Protein 6ZEA (pdb70)

Radius of gyration: 18.09 Å; Cα contacts (8 Å, |Δi|>4): 894; chains: 1; bounding box: 47×56×49 Å

Organism: Catharanthus roseus (NCBI:txid4058)

Nearest PDB structures (foldseek):
  6zea-assembly1_A  TM=1.003E+00  e=3.907E-67  Catharanthus roseus
  6n5v-assembly1_A  TM=9.766E-01  e=2.406E-55  Rauvolfia serpentina
  2fpb-assembly2_B  TM=9.742E-01  e=4.382E-55  Rauvolfia serpentina
  6s5u-assembly3_B  TM=9.788E-01  e=1.082E-44  Ophiorrhiza pumila
  8kg3-assembly9_I  TM=9.072E-01  e=1.757E-27  Oryza sativa Japonica Group

InterPro domains:
  IPR011042 Six-bladed beta-propeller, TolB-like [G3DSA:2.120.10.30] (27-352)
  IPR018119 Strictosidine synthase, conserved region [PF03088] (156-244)

Sequence (308 aa):
LKKIFIESPSYAPNAFTFDSTDKGFYTSVQDGRVIKYEGPNSGFTDFAYASPFWNKAFCENSTDPEKRPLCGRTYDISYDYKNSQMYIVDGHYHLCVVGKEGGYATQLATSSVQGVPFKWLYAVTVDQRTGIVYFTDVSSIHDDSPEGVEEIMNTSDRTGRLMKYDPSTKETTLLLKELHVPGGAEISADGSFVVVAEFLSNRIVKYWLEGPKKGSAEFLVTIPNPGNNIKRNSDGHFWVSSSEELDGGQRVVSSRGIKFDGFGNILQVIPLPPPYEGEHFEQIQEHDGLLYIGSLFHSSVGILVYDDHDN

Secondary structure (DSSP, 8-state):
-EEEEEE-SSS----EE--TT-SSEEEE-TTSEEEEE--TTS-EEEEEESSTT--HHHHTT---GGGHHHH--EEEEEEETTTTEEEEEETTTEEEEEETT-EEPEEEESEETTEE-S-EEEEEE-TTT--EEEEES-SS--SSHHHHHHHHHHT---EEEEEEETTTTEEEEEEEEES---EEEE-TTSSEEEEEEGGGTEEEEEESSSTTTT-EEEEEE-SS---EEE-TTS-EEEEEEEEPTT---EEEEEEEE-TT--EEEEEEPPTTTTTS---EEEEETTEEEEE-SS-SEEEEEE---TT-

Foldseek 3Di:
DDKDWFFFWAFFFFEWEAAPVRQFIWTWHQLQFTWTQRHDPGGIDTFEGQAPQADCVQRGNDNPLVCCLRRWGWQYKEAQHVQQKIWTAIQRNGTWIGHNRYYYTHRQDADPPPQGAHGKHEWYALNVQRKIKTKGQASPATPHPVRVVVCVVVQGQFMWMWIAHPVVSDIDTLDTRARRFQEWDAFPVRQWIWTDRQSVQFIKIAGCDDPRHSDIDTAEGAHRWHYWEADPVRKIWIKHWDDDDVDPAIAIWIWIAHPRNHTDDIGTDDPPCGGDGFHDWYDDPQKTWTGGRHGSITMIDHDDDPPD

B-factor: mean 35.63, std 10.54, range [15.95, 116.62]

Solvent-accessible surface area: 13150 Å² total; per-residue (Å²): 79,38,89,72,85,30,156,16,45,16,78,0,2,0,0,1,13,6,16,84,100,59,53,25,4,7,0,0,0,30,3,0,10,0,1,34,30,68,13,124,149,59,47,40,65,63,19,0,32,3,0,80,119,12,64,137,105,81,0,61,82,22,77,68,62,153,56,27,76,68,4,0,0,0,11,0,1,11,11,1,94,82,89,42,36,0,4,0,0,0,3,37,31,27,0,0,20,8,40,110,154,20,28,116,17,85,90,48,10,55,40,9,131,72,66,81,5,67,27,0,18,1,0,10,5,11,66,183,82,11,31,0,10,0,0,0,6,0,26,102,32,47,8,36,86,71,6,66,68,73,10,117,109,81,56,8,110,42,0,11,0,0,67,5,30,52,105,81,158,46,30,58,30,27,32,120,113,11,11,19,0,8,0,0,9,5,7,54,96,12,18,23,0,0,0,0,3,45,45,28,57,72,0,12,11,12,45,28,97,48,143,99,145,43,53,41,65,123,25,18,86,2,32,41,0,15,2,1,13,71,6,122,104,19,53,2,3,0,1,2,2,72,129,83,152,84,41,188,58,27,23,1,53,0,11,29,0,19,12,170,11,81,79,74,65,71,1,80,3,21,68,53,2,89,48,44,77,14,30,0,0,21,56,37,102,60,53,14,16,1,0,3,58,97,39,57,21,0,0,10,1,50,120,96,106,151,125,129

Structure (mmCIF, N/CA/C/O backbone):
data_6ZEA
#
_entry.id   6ZEA
#
_cell.length_a   44.440
_cell.length_b   71.420
_cell.length_c   109.580
_cell.angle_alpha   90.000
_cell.angle_beta   90.000
_cell.angle_gamma   90.000
#
_symmetry.space_group_name_H-M   'P 21 21 21'
#
loop_
_entity.id
_entity.type
_entity.pdbx_description
1 polymer 'Strictosidine synthase'
2 non-polymer 1,2-ETHANEDIOL
3 non-polymer (1~{R})-1-methyl-2,3,4,9-tetrahydro-1~{H}-pyrido[3,4-b]indole
4 non-polymer (1~{S})-1-methyl-2,3,4,9-tetrahydro-1~{H}-pyrido[3,4-b]indole
5 water water
#
loop_
_atom_site.group_PDB
_atom_site.id
_atom_site.type_symbol
_atom_site.label_atom_id
_atom_site.label_alt_id
_atom_site.label_comp_id
_atom_site.label_asym_id
_atom_site.label_entity_id
_atom_site.label_seq_id
_atom_site.pdbx_PDB_ins_code
_atom_site.Cartn_x
_atom_site.Cartn_y
_atom_site.Cartn_z
_atom_site.occupancy
_atom_site.B_iso_or_equiv
_atom_site.auth_seq_id
_atom_site.auth_comp_id
_atom_site.auth_asym_id
_atom_site.auth_atom_id
_atom_site.pdbx_PDB_model_num
ATOM 1 N N . LEU A 1 4 ? 22.975 -25.798 -11.454 1.00 41.05 4 LEU A N 1
ATOM 2 C CA . LEU A 1 4 ? 22.775 -24.470 -12.129 1.00 42.81 4 LEU A CA 1
ATOM 3 C C . LEU A 1 4 ? 24.010 -24.065 -12.921 1.00 46.17 4 LEU A C 1
ATOM 4 O O . LEU A 1 4 ? 25.117 -23.990 -12.353 1.00 49.67 4 LEU A O 1
ATOM 9 N N . LYS A 1 5 ? 23.830 -23.986 -14.242 1.00 36.11 5 LYS A N 1
ATOM 10 C CA . LYS A 1 5 ? 24.928 -23.657 -15.185 1.00 40.07 5 LYS A CA 1
ATOM 11 C C . LYS A 1 5 ? 24.809 -22.189 -15.592 1.00 44.10 5 LYS A C 1
ATOM 12 O O . LYS A 1 5 ? 23.673 -21.688 -15.703 1.00 40.86 5 LYS A O 1
ATOM 14 N N . LYS A 1 6 ? 25.954 -21.541 -15.801 1.00 46.33 6 LYS A N 1
ATOM 15 C CA . LYS A 1 6 ? 25.986 -20.125 -16.190 1.00 42.73 6 LYS A CA 1
ATOM 16 C C . LYS A 1 6 ? 26.735 -20.007 -17.512 1.00 41.19 6 LYS A C 1
ATOM 17 O O . LYS A 1 6 ? 27.626 -20.780 -17.778 1.00 37.68 6 LYS A O 1
ATOM 23 N N . ILE A 1 7 ? 26.277 -19.088 -18.331 1.00 31.21 7 ILE A N 1
ATOM 24 C CA . ILE A 1 7 ? 26.854 -18.822 -19.568 1.00 32.19 7 ILE A CA 1
ATOM 25 C C . ILE A 1 7 ? 27.046 -17.327 -19.670 1.00 31.76 7 ILE A C 1
ATOM 26 O O . ILE A 1 7 ? 26.152 -16.589 -19.317 1.00 32.55 7 ILE A O 1
ATOM 31 N N . PHE A 1 8 ? 28.194 -16.942 -20.198 1.00 32.59 8 PHE A N 1
ATOM 32 C CA . PHE A 1 8 ? 28.464 -15.536 -20.428 1.00 31.44 8 PHE A CA 1
ATOM 33 C C . PHE A 1 8 ? 28.614 -15.308 -21.920 1.00 35.31 8 PHE A C 1
ATOM 34 O O . PHE A 1 8 ? 29.284 -16.053 -22.669 1.00 35.39 8 PHE A O 1
ATOM 42 N N . ILE A 1 9 ? 27.970 -14.252 -22.384 1.00 33.93 9 ILE A N 1
ATOM 43 C CA . ILE A 1 9 ? 28.119 -13.819 -23.769 1.00 32.75 9 ILE A CA 1
ATOM 44 C C . ILE A 1 9 ? 28.807 -12.473 -23.761 1.00 35.57 9 ILE A C 1
ATOM 45 O O . ILE A 1 9 ? 28.257 -11.470 -23.261 1.00 33.67 9 ILE A O 1
ATOM 50 N N . GLU A 1 10 ? 30.018 -12.428 -24.312 1.00 33.71 10 GLU A N 1
ATOM 51 C CA . GLU A 1 10 ? 30.803 -11.169 -24.360 1.00 34.73 10 GLU A CA 1
ATOM 52 C C . GLU A 1 10 ? 30.000 -10.134 -25.158 1.00 33.97 10 GLU A C 1
ATOM 53 O O . GLU A 1 10 ? 29.499 -10.469 -26.206 1.00 36.61 10 GLU A O 1
ATOM 59 N N . SER A 1 11 ? 29.865 -8.935 -24.607 1.00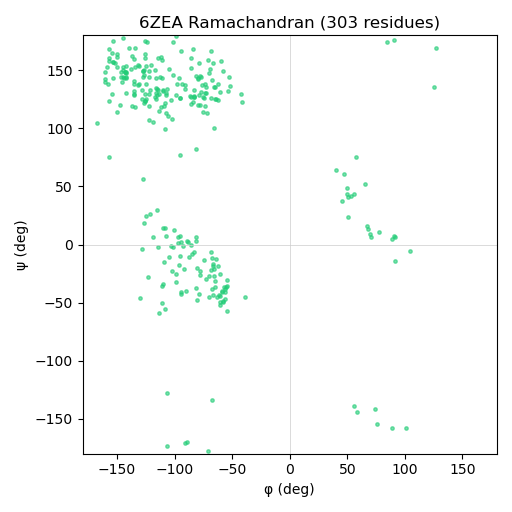 36.84 11 SER A N 1
ATOM 60 C CA . SER A 1 11 ? 29.088 -7.878 -25.241 1.00 35.20 11 SER A CA 1
ATOM 61 C C . SER A 1 11 ? 29.872 -6.601 -25.284 1.00 30.64 11 SER A C 1
ATOM 62 O O . SER A 1 11 ? 30.693 -6.261 -24.386 1.00 34.24 11 SER A O 1
ATOM 65 N N . PRO A 1 12 ? 29.500 -5.796 -26.301 1.00 34.00 12 PRO A N 1
ATOM 66 C CA . PRO A 1 12 ? 30.020 -4.454 -26.363 1.00 34.22 12 PRO A CA 1
ATOM 67 C C . PRO A 1 12 ? 29.483 -3.579 -25.265 1.00 32.59 12 PRO A C 1
ATOM 68 O O . PRO A 1 12 ? 28.513 -3.967 -24.579 1.00 32.17 12 PRO A O 1
ATOM 72 N N . SER A 1 13 ? 30.114 -2.439 -25.095 1.00 30.76 13 SER A N 1
ATOM 73 C CA . SER A 1 13 ? 29.819 -1.481 -24.041 1.00 31.17 13 SER A CA 1
ATOM 74 C C . SER A 1 13 ? 29.918 -2.167 -22.664 1.00 36.41 13 SER A C 1
ATOM 75 O O . SER A 1 13 ? 30.849 -2.908 -22.368 1.00 35.06 13 SER A O 1
ATOM 78 N N . TYR A 1 14 ? 29.016 -1.874 -21.781 1.00 30.17 14 TYR A N 1
ATOM 79 C CA . TYR A 1 14 ? 29.093 -2.348 -20.425 1.00 30.16 14 TYR A CA 1
ATOM 80 C C . TYR A 1 14 ? 27.673 -2.411 -19.874 1.00 27.94 14 TYR A C 1
ATOM 81 O O . TYR A 1 14 ? 26.791 -1.732 -20.341 1.00 27.62 14 TYR A O 1
ATOM 90 N N . ALA A 1 15 ? 27.449 -3.223 -18.871 1.00 27.11 15 ALA A N 1
ATOM 91 C CA . ALA A 1 15 ? 26.251 -3.131 -18.068 1.00 27.85 15 ALA A CA 1
ATOM 92 C C . ALA A 1 15 ? 24.947 -3.439 -18.824 1.00 25.08 15 ALA A C 1
ATOM 93 O O . ALA A 1 15 ? 24.017 -2.632 -18.819 1.00 25.85 15 ALA A O 1
ATOM 95 N N . PRO A 1 16 ? 24.877 -4.582 -19.521 1.00 25.12 16 PRO A N 1
ATOM 96 C CA . PRO A 1 16 ? 23.672 -5.047 -20.158 1.00 24.34 16 PRO A CA 1
ATOM 97 C C . PRO A 1 16 ? 22.622 -5.391 -19.103 1.00 22.73 16 PRO A C 1
ATOM 98 O O . PRO A 1 16 ? 22.715 -6.406 -18.392 1.00 26.68 16 PRO A O 1
ATOM 102 N N . ASN A 1 17 ? 21.688 -4.478 -18.901 1.00 23.80 17 ASN A N 1
ATOM 103 C CA . ASN A 1 17 ? 20.844 -4.513 -17.712 1.00 22.34 17 ASN A CA 1
ATOM 104 C C . ASN A 1 17 ? 19.394 -5.060 -17.873 1.00 23.84 17 ASN A C 1
ATOM 105 O O . ASN A 1 17 ? 18.726 -5.394 -16.871 1.00 26.19 17 ASN A O 1
ATOM 110 N N . ALA A 1 18 ? 18.907 -5.013 -19.086 1.00 23.18 18 ALA A N 1
ATOM 111 C CA . ALA A 1 18 ? 17.547 -5.302 -19.427 1.00 22.95 18 ALA A CA 1
ATOM 112 C C . ALA A 1 18 ? 17.475 -5.980 -20.777 1.00 24.74 18 ALA A C 1
ATOM 113 O O . ALA A 1 18 ? 18.358 -5.778 -21.601 1.00 21.76 18 ALA A O 1
ATOM 115 N N . PHE A 1 19 ? 16.463 -6.838 -20.991 1.00 22.96 19 PHE A N 1
ATOM 116 C CA . PHE A 1 19 ? 16.316 -7.672 -22.246 1.00 24.02 19 PHE A CA 1
ATOM 117 C C . PHE A 1 19 ? 14.929 -7.639 -22.763 1.00 21.01 19 PHE A C 1
ATOM 118 O O . PHE A 1 19 ? 13.892 -7.448 -22.038 1.00 21.51 19 PHE A O 1
ATOM 126 N N . THR A 1 20 ? 14.784 -7.829 -24.112 1.00 24.71 20 THR A N 1
ATOM 127 C CA . THR A 1 20 ? 13.486 -8.152 -24.621 1.00 23.24 20 THR A CA 1
ATOM 128 C C . THR A 1 20 ? 13.714 -8.930 -25.933 1.00 23.68 20 THR A C 1
ATOM 129 O O . THR A 1 20 ? 14.827 -9.091 -26.345 1.00 26.36 20 THR A O 1
ATOM 133 N N . PHE A 1 21 ? 12.573 -9.379 -26.456 1.00 26.23 21 PHE A N 1
ATOM 134 C CA . PHE A 1 21 ? 12.608 -10.399 -27.579 1.00 26.94 21 PHE A CA 1
ATOM 135 C C . PHE A 1 21 ? 11.502 -10.074 -28.548 1.00 26.49 21 PHE A C 1
ATOM 136 O O . PHE A 1 21 ? 10.448 -9.566 -28.171 1.00 29.44 21 PHE A O 1
ATOM 144 N N . ASP A 1 22 ? 11.774 -10.383 -29.825 1.00 31.73 22 ASP A N 1
ATOM 145 C CA . ASP A 1 22 ? 10.781 -10.079 -30.861 1.00 33.47 22 ASP A CA 1
ATOM 146 C C . ASP A 1 22 ? 10.131 -11.375 -31.306 1.00 45.70 22 ASP A C 1
ATOM 147 O O . ASP A 1 22 ? 10.425 -12.439 -30.710 1.00 39.46 22 ASP A O 1
ATOM 152 N N . SER A 1 23 ? 9.297 -11.297 -32.350 1.00 41.77 23 SER A N 1
ATOM 153 C CA . SER A 1 23 ? 8.603 -12.525 -32.873 1.00 46.37 23 SER A CA 1
ATOM 154 C C . SER A 1 23 ? 9.566 -13.524 -33.512 1.00 40.35 23 SER A C 1
ATOM 155 O O . SER A 1 23 ? 9.389 -14.727 -33.384 1.00 51.66 23 SER A O 1
ATOM 158 N N . THR A 1 24 ? 10.579 -13.074 -34.242 1.00 46.23 24 THR A N 1
ATOM 159 C CA . THR A 1 24 ? 11.600 -14.000 -34.789 1.00 47.50 24 THR A CA 1
ATOM 160 C C . THR A 1 24 ? 12.260 -14.883 -33.734 1.00 60.04 24 THR A C 1
ATOM 161 O O . THR A 1 24 ? 12.746 -15.981 -34.016 1.00 58.10 24 THR A O 1
ATOM 165 N N . ASP A 1 25 ? 12.356 -14.352 -32.522 1.00 64.31 25 ASP A N 1
ATOM 166 C CA . ASP A 1 25 ? 12.934 -15.058 -31.414 1.00 55.44 25 ASP A CA 1
ATOM 167 C C . ASP A 1 25 ? 14.245 -15.752 -31.783 1.00 52.16 25 ASP A C 1
ATOM 168 O O . ASP A 1 25 ? 14.555 -16.860 -31.342 1.00 52.07 25 ASP A O 1
ATOM 173 N N . LYS A 1 26 ? 15.020 -15.092 -32.622 1.00 52.55 26 LYS A N 1
ATOM 174 C CA . LYS A 1 26 ? 16.404 -15.453 -32.774 1.00 57.78 26 LYS A CA 1
ATOM 175 C C . LYS A 1 26 ? 17.098 -14.319 -32.046 1.00 59.30 26 LYS A C 1
ATOM 176 O O . LYS A 1 26 ? 17.041 -13.154 -32.452 1.00 71.56 26 LYS A O 1
ATOM 178 N N . GLY A 1 27 ? 17.680 -14.659 -30.921 1.00 43.43 27 GLY A N 1
ATOM 179 C CA . GLY A 1 27 ? 18.568 -13.764 -30.225 1.00 46.06 27 GLY A CA 1
ATOM 180 C C . GLY A 1 27 ? 17.710 -12.939 -29.281 1.00 36.24 27 GLY A C 1
ATOM 181 O O . GLY A 1 27 ? 16.583 -13.320 -28.929 1.00 35.89 27 GLY A O 1
ATOM 182 N N . PHE A 1 28 ? 18.269 -11.803 -28.934 1.00 34.46 28 PHE A N 1
ATOM 183 C CA . PHE A 1 28 ? 17.646 -10.933 -27.893 1.00 30.37 28 PHE A CA 1
ATOM 184 C C . PHE A 1 28 ? 18.179 -9.538 -28.150 1.00 28.30 28 PHE A C 1
ATOM 185 O O . PHE A 1 28 ? 19.216 -9.321 -28.745 1.00 29.06 28 PHE A O 1
ATOM 193 N N . TYR A 1 29 ? 17.532 -8.593 -27.471 1.00 29.06 29 TYR A N 1
ATOM 194 C CA . TYR A 1 29 ? 17.898 -7.177 -27.454 1.00 29.23 29 TYR A CA 1
ATOM 195 C C . TYR A 1 29 ? 18.293 -6.868 -25.994 1.00 25.17 29 TYR A C 1
ATOM 196 O O . TYR A 1 29 ? 17.713 -7.445 -25.051 1.00 24.37 29 TYR A O 1
ATOM 205 N N . THR A 1 30 ? 19.271 -6.030 -25.829 1.00 24.56 30 THR A N 1
ATOM 206 C CA . THR A 1 30 ? 19.714 -5.555 -24.523 1.00 24.64 30 THR A CA 1
ATOM 207 C C . THR A 1 30 ? 20.175 -4.059 -24.530 1.00 23.96 30 THR A C 1
ATOM 208 O O . THR A 1 30 ? 20.748 -3.568 -25.509 1.00 24.15 30 THR A O 1
ATOM 212 N N . SER A 1 31 ? 19.876 -3.350 -23.457 1.00 22.96 31 SER A N 1
ATOM 213 C CA . SER A 1 31 ? 20.332 -2.006 -23.254 1.00 22.95 31 SER A CA 1
ATOM 214 C C . SER A 1 31 ? 21.651 -1.911 -22.520 1.00 23.76 31 SER A C 1
ATOM 215 O O . SER A 1 31 ? 21.796 -2.519 -21.448 1.00 25.29 31 SER A O 1
ATOM 218 N N . VAL A 1 32 ? 22.548 -1.090 -23.022 1.00 23.13 32 VAL A N 1
ATOM 219 C CA . VAL A 1 32 ? 23.869 -1.004 -22.461 1.00 23.51 32 VAL A CA 1
ATOM 220 C C . VAL A 1 32 ? 24.301 0.395 -22.028 1.00 25.98 32 VAL A C 1
ATOM 221 O O . VAL A 1 32 ? 23.641 1.405 -22.367 1.00 24.26 32 VAL A O 1
ATOM 225 N N . GLN A 1 33 ? 25.460 0.540 -21.386 1.00 27.81 33 GLN A N 1
ATOM 226 C CA . GLN A 1 33 ? 25.765 1.771 -20.687 1.00 26.71 33 GLN A CA 1
ATOM 227 C C . GLN A 1 33 ? 26.015 2.981 -21.649 1.00 25.96 33 GLN A C 1
ATOM 228 O O . GLN A 1 33 ? 25.899 4.096 -21.207 1.00 26.78 33 GLN A O 1
ATOM 234 N N . ASP A 1 34 ? 26.468 2.699 -22.866 1.00 24.49 34 ASP A N 1
ATOM 235 C CA . ASP A 1 34 ? 26.880 3.779 -23.802 1.00 24.06 34 ASP A CA 1
ATOM 236 C C . ASP A 1 34 ? 25.697 4.417 -24.529 1.00 24.81 34 ASP A C 1
ATOM 237 O O . ASP A 1 34 ? 25.939 5.224 -25.360 1.00 28.31 34 ASP A O 1
ATOM 242 N N . GLY A 1 35 ? 24.480 4.010 -24.218 1.00 25.75 35 GLY A N 1
ATOM 243 C CA . GLY A 1 35 ? 23.280 4.618 -24.782 1.00 24.51 35 GLY A CA 1
ATOM 244 C C . GLY A 1 35 ? 22.655 3.757 -25.828 1.00 23.86 35 GLY A C 1
ATOM 245 O O . GLY A 1 35 ? 21.534 4.084 -26.335 1.00 25.08 35 GLY A O 1
ATOM 246 N N . ARG A 1 36 ? 23.289 2.622 -26.219 1.00 25.77 36 ARG A N 1
ATOM 247 C CA . ARG A 1 36 ? 22.650 1.833 -27.268 1.00 24.99 36 ARG A CA 1
ATOM 248 C C . ARG A 1 36 ? 21.607 0.843 -26.725 1.00 24.54 36 ARG A C 1
ATOM 249 O O . ARG A 1 36 ? 21.733 0.372 -25.551 1.00 26.28 36 ARG A O 1
ATOM 257 N N . VAL A 1 37 ? 20.739 0.423 -27.629 1.00 23.80 37 VAL A N 1
ATOM 258 C CA . VAL A 1 37 ? 20.048 -0.857 -27.523 1.00 25.19 37 VAL A CA 1
ATOM 259 C C . VAL A 1 37 ? 20.716 -1.714 -28.645 1.00 28.66 37 VAL A C 1
ATOM 260 O O . VAL A 1 37 ? 20.662 -1.308 -29.840 1.00 27.49 37 VAL A O 1
ATOM 264 N N . ILE A 1 38 ? 21.292 -2.857 -28.240 1.00 26.89 38 ILE A N 1
ATOM 265 C CA . ILE A 1 38 ? 22.002 -3.752 -29.197 1.00 27.52 38 ILE A CA 1
ATOM 266 C C . ILE A 1 38 ? 21.218 -5.041 -29.337 1.00 29.06 38 ILE A C 1
ATOM 267 O O . ILE A 1 38 ? 20.360 -5.425 -28.510 1.00 28.56 38 ILE A O 1
ATOM 272 N N . LYS A 1 39 ? 21.485 -5.758 -30.406 1.00 28.14 39 LYS A N 1
ATOM 273 C CA . LYS A 1 39 ? 20.812 -7.008 -30.690 1.00 29.21 39 LYS A CA 1
ATOM 274 C C . LYS A 1 39 ? 21.859 -8.098 -30.909 1.00 28.44 39 LYS A C 1
ATOM 275 O O . LYS A 1 39 ? 22.774 -7.916 -31.658 1.00 32.17 39 LYS A O 1
ATOM 281 N N . TYR A 1 40 ? 21.763 -9.167 -30.125 1.00 30.73 40 TYR A N 1
ATOM 282 C CA . TYR A 1 40 ? 22.505 -10.394 -30.347 1.00 34.24 40 TYR A CA 1
ATOM 283 C C . TYR A 1 40 ? 21.817 -11.183 -31.454 1.00 32.64 40 TYR A C 1
ATOM 284 O O . TYR A 1 40 ? 20.600 -11.465 -31.483 1.00 35.44 40 TYR A O 1
ATOM 293 N N . GLU A 1 41 ? 22.637 -11.578 -32.436 1.00 36.67 41 GLU A N 1
ATOM 294 C CA . GLU A 1 41 ? 22.120 -12.232 -33.636 1.00 40.00 41 GLU A CA 1
ATOM 295 C C . GLU A 1 41 ? 22.323 -13.759 -33.576 1.00 45.38 41 GLU A C 1
ATOM 296 O O . GLU A 1 41 ? 21.902 -14.436 -34.470 1.00 56.91 41 GLU A O 1
ATOM 302 N N . GLY A 1 42 ? 22.948 -14.302 -32.547 1.00 41.57 42 GLY A N 1
ATOM 303 C CA . GLY A 1 42 ? 23.253 -15.773 -32.505 1.00 44.22 42 GLY A CA 1
ATOM 304 C C . GLY A 1 42 ? 24.703 -16.066 -32.234 1.00 44.24 42 GLY A C 1
ATOM 305 O O . GLY A 1 42 ? 25.548 -15.189 -32.270 1.00 40.76 42 GLY A O 1
ATOM 306 N N . PRO A 1 43 ? 25.034 -17.359 -31.955 1.00 45.69 43 PRO A N 1
ATOM 307 C CA . PRO A 1 43 ? 26.392 -17.642 -31.418 1.00 41.16 43 PRO A CA 1
ATOM 308 C C . PRO A 1 43 ? 27.561 -17.417 -32.427 1.00 42.07 43 PRO A C 1
ATOM 309 O O . PRO A 1 43 ? 28.676 -17.206 -32.025 1.00 48.06 43 PRO A O 1
ATOM 313 N N . ASN A 1 44 ? 27.242 -17.441 -33.707 1.00 38.37 44 ASN A N 1
ATOM 314 C CA . ASN A 1 44 ? 28.186 -17.199 -34.802 1.00 38.68 44 ASN A CA 1
ATOM 315 C C . ASN A 1 44 ? 28.002 -15.881 -35.569 1.00 44.64 44 ASN A C 1
ATOM 316 O O . ASN A 1 44 ? 28.532 -15.707 -36.677 1.00 46.16 44 ASN A O 1
ATOM 321 N N . SER A 1 45 ? 27.225 -14.965 -34.995 1.00 40.96 45 SER A N 1
ATOM 322 C CA . SER A 1 45 ? 27.046 -13.606 -35.543 1.00 46.29 45 SER A CA 1
ATOM 323 C C . SER A 1 45 ? 26.798 -12.764 -34.324 1.00 53.58 45 SER A C 1
ATOM 324 O O . SER A 1 45 ? 25.775 -12.942 -33.675 1.00 86.06 45 SER A O 1
ATOM 327 N N . GLY A 1 46 ? 27.700 -11.870 -34.003 1.00 51.80 46 GLY A N 1
ATOM 328 C CA . GLY A 1 46 ? 27.663 -11.235 -32.722 1.00 52.07 46 GLY A CA 1
ATOM 329 C C . GLY A 1 46 ? 26.469 -10.301 -32.518 1.00 38.65 46 GLY A C 1
ATOM 330 O O . GLY A 1 46 ? 25.328 -10.669 -32.742 1.00 37.08 46 GLY A O 1
ATOM 331 N N . PHE A 1 47 ? 26.816 -9.161 -32.009 1.00 38.99 47 PHE A N 1
ATOM 332 C CA . PHE A 1 47 ? 25.890 -8.099 -31.694 1.00 35.99 47 PHE A CA 1
ATOM 333 C C . PHE A 1 47 ? 25.858 -7.113 -32.845 1.00 39.83 47 PHE A C 1
ATOM 334 O O . PHE A 1 47 ? 26.878 -6.923 -33.465 1.00 47.05 47 PHE A O 1
ATOM 342 N N . THR A 1 48 ? 24.693 -6.547 -33.150 1.00 37.43 48 THR A N 1
ATOM 343 C CA . THR A 1 48 ? 24.567 -5.374 -34.020 1.00 37.73 48 THR A CA 1
ATOM 344 C C . THR A 1 48 ? 23.902 -4.273 -33.210 1.00 37.94 48 THR A C 1
ATOM 345 O O . THR A 1 48 ? 23.158 -4.552 -32.268 1.00 34.67 48 THR A O 1
ATOM 349 N N . ASP A 1 49 ? 24.160 -3.035 -33.608 1.00 31.20 49 ASP A N 1
ATOM 350 C CA . ASP A 1 49 ? 23.350 -1.930 -33.074 1.00 35.85 49 ASP A CA 1
ATOM 351 C C . ASP A 1 49 ? 21.908 -2.076 -33.540 1.00 38.13 49 ASP A C 1
ATOM 352 O O . ASP A 1 49 ? 21.629 -2.361 -34.709 1.00 37.74 49 ASP A O 1
ATOM 357 N N . PHE A 1 50 ? 20.977 -1.878 -32.627 1.00 30.41 50 PHE A N 1
ATOM 358 C CA . PHE A 1 50 ? 19.576 -1.893 -32.978 1.00 28.13 50 PHE A CA 1
ATOM 359 C C . PHE A 1 50 ? 18.945 -0.504 -32.935 1.00 31.16 50 PHE A C 1
ATOM 360 O O . PHE A 1 50 ? 18.363 -0.019 -33.923 1.00 31.46 50 PHE A O 1
ATOM 368 N N . ALA A 1 51 ? 19.061 0.149 -31.805 1.00 27.97 51 ALA A N 1
ATOM 369 C CA . ALA A 1 51 ? 18.404 1.425 -31.626 1.00 27.53 51 ALA A CA 1
ATOM 370 C C . ALA A 1 51 ? 19.098 2.386 -30.703 1.00 25.88 51 ALA A C 1
ATOM 371 O O . ALA A 1 51 ? 19.934 2.026 -29.905 1.00 26.67 51 ALA A O 1
ATOM 373 N N . TYR A 1 52 ? 18.737 3.689 -30.820 1.00 25.50 52 TYR A N 1
ATOM 374 C CA . TYR A 1 52 ? 19.270 4.743 -29.939 1.00 26.25 52 TYR A CA 1
ATOM 375 C C . TYR A 1 52 ? 18.155 5.656 -29.518 1.00 26.50 52 TYR A C 1
ATOM 376 O O . TYR A 1 52 ? 17.475 6.204 -30.369 1.00 26.50 52 TYR A O 1
ATOM 385 N N . ALA A 1 53 ? 17.902 5.745 -28.194 1.00 23.74 53 ALA A N 1
ATOM 386 C CA . ALA A 1 53 ? 16.941 6.748 -27.681 1.00 25.91 53 ALA A CA 1
ATOM 387 C C . ALA A 1 53 ? 17.373 8.181 -27.998 1.00 24.30 53 ALA A C 1
ATOM 388 O O . ALA A 1 53 ? 16.537 8.974 -28.381 1.00 27.38 53 ALA A O 1
ATOM 390 N N . SER A 1 54 ? 18.668 8.442 -27.801 1.00 25.51 54 SER A N 1
ATOM 391 C CA . SER A 1 54 ? 19.188 9.782 -28.009 1.00 25.93 54 SER A CA 1
ATOM 392 C C . SER A 1 54 ? 19.307 10.051 -29.487 1.00 30.35 54 SER A C 1
ATOM 393 O O . SER A 1 54 ? 19.995 9.335 -30.202 1.00 28.48 54 SER A O 1
ATOM 396 N N . PRO A 1 55 ? 18.706 11.170 -29.975 1.00 26.57 55 PRO A N 1
ATOM 397 C CA . PRO A 1 55 ? 18.964 11.539 -31.366 1.00 30.32 55 PRO A CA 1
ATOM 398 C C . PRO A 1 55 ? 20.396 11.971 -31.648 1.00 30.05 55 PRO A C 1
ATOM 399 O O . PRO A 1 55 ? 20.723 12.036 -32.821 1.00 35.11 55 PRO A O 1
ATOM 403 N N . PHE A 1 56 ? 21.218 12.204 -30.642 1.00 27.28 56 PHE A N 1
ATOM 404 C CA . PHE A 1 56 ? 22.599 12.750 -30.765 1.00 29.77 56 PHE A CA 1
ATOM 405 C C . PHE A 1 56 ? 23.605 11.571 -30.787 1.00 33.91 56 PHE A C 1
ATOM 406 O O . PHE A 1 56 ? 24.791 11.801 -30.953 1.00 32.66 56 PHE A O 1
ATOM 414 N N . TRP A 1 57 ? 23.126 10.325 -30.490 1.00 29.72 57 TRP A N 1
ATOM 415 C CA . TRP A 1 57 ? 24.064 9.218 -30.349 1.00 30.49 57 TRP A CA 1
ATOM 416 C C . TRP A 1 57 ? 24.923 9.155 -31.615 1.00 30.03 57 TRP A C 1
ATOM 417 O O . TRP A 1 57 ? 24.411 8.986 -32.724 1.00 31.92 57 TRP A O 1
ATOM 428 N N . ASN A 1 58 ? 26.237 9.040 -31.360 1.00 28.85 58 ASN A N 1
ATOM 429 C CA . ASN A 1 58 ? 27.191 8.739 -32.470 1.00 31.54 58 ASN A CA 1
ATOM 430 C C . ASN A 1 58 ? 28.392 7.963 -31.935 1.00 28.01 58 ASN A C 1
ATOM 431 O O . ASN A 1 58 ? 28.728 8.010 -30.777 1.00 30.00 58 ASN A O 1
ATOM 436 N N . LYS A 1 59 ? 28.980 7.171 -32.824 1.00 32.20 59 LYS A N 1
ATOM 437 C CA . LYS A 1 59 ? 30.036 6.256 -32.460 1.00 32.01 59 LYS A CA 1
ATOM 438 C C . LYS A 1 59 ? 31.238 6.953 -31.882 1.00 31.61 59 LYS A C 1
ATOM 439 O O . LYS A 1 59 ? 31.764 6.637 -30.788 1.00 31.76 59 LYS A O 1
ATOM 445 N N . ALA A 1 60 ? 31.706 8.006 -32.597 1.00 34.31 60 ALA A N 1
ATOM 446 C CA . ALA A 1 60 ? 32.931 8.675 -32.112 1.00 36.53 60 ALA A CA 1
ATOM 447 C C . ALA A 1 60 ? 32.886 9.184 -30.704 1.00 35.96 60 ALA A C 1
ATOM 448 O O . ALA A 1 60 ? 33.836 8.979 -29.956 1.00 41.04 60 ALA A O 1
ATOM 450 N N . PHE A 1 61 ? 31.763 9.768 -30.283 1.00 32.31 61 PHE A N 1
ATOM 451 C CA . PHE A 1 61 ? 31.665 10.387 -29.006 1.00 28.31 61 PHE A CA 1
ATOM 452 C C . PHE A 1 61 ? 31.193 9.346 -27.947 1.00 27.90 61 PHE A C 1
ATOM 453 O O . PHE A 1 61 ? 31.648 9.427 -26.824 1.00 31.30 61 PHE A O 1
ATOM 461 N N . CYS A 1 62 ? 30.251 8.459 -28.297 1.00 28.85 62 CYS A N 1
ATOM 462 C CA . CYS A 1 62 ? 29.569 7.629 -27.259 1.00 30.98 62 CYS A CA 1
ATOM 463 C C . CYS A 1 62 ? 29.901 6.133 -27.230 1.00 33.09 62 CYS A C 1
ATOM 464 O O . CYS A 1 62 ? 29.570 5.499 -26.208 1.00 30.74 62 CYS A O 1
ATOM 467 N N . GLU A 1 63 ? 30.512 5.574 -28.270 1.00 33.69 63 GLU A N 1
ATOM 468 C CA . GLU A 1 63 ? 30.644 4.123 -28.297 1.00 33.67 63 GLU A CA 1
ATOM 469 C C . GLU A 1 63 ? 31.610 3.698 -27.206 1.00 33.57 63 GLU A C 1
ATOM 470 O O . GLU A 1 63 ? 32.680 4.290 -27.053 1.00 33.22 63 GLU A O 1
ATOM 476 N N . ASN A 1 64 ? 31.155 2.782 -26.347 1.00 29.58 64 ASN A N 1
ATOM 477 C CA . ASN A 1 64 ? 31.947 2.260 -25.275 1.00 30.02 64 ASN A CA 1
ATOM 478 C C . ASN A 1 64 ? 32.301 3.159 -24.188 1.00 33.43 64 ASN A C 1
ATOM 479 O O . ASN A 1 64 ? 33.070 2.760 -23.298 1.00 33.89 64 ASN A O 1
ATOM 484 N N . SER A 1 65 ? 31.673 4.307 -24.110 1.00 32.55 65 SER A N 1
ATOM 485 C CA . SER A 1 65 ? 31.918 5.209 -23.010 1.00 34.10 65 SER A CA 1
ATOM 486 C C . SER A 1 65 ? 31.215 4.746 -21.762 1.00 35.24 65 SER A C 1
ATOM 487 O O . SER A 1 65 ? 30.128 4.145 -21.839 1.00 34.01 65 SER A O 1
ATOM 490 N N . THR A 1 66 ? 31.858 4.965 -20.616 1.00 35.83 66 THR A N 1
ATOM 491 C CA . THR A 1 66 ? 31.145 4.859 -19.334 1.00 39.04 66 THR A CA 1
ATOM 492 C C . THR A 1 66 ? 31.325 6.107 -18.543 1.00 44.89 66 THR A C 1
ATOM 493 O O . THR A 1 66 ? 31.133 6.108 -17.338 1.00 49.50 66 THR A O 1
ATOM 497 N N . ASP A 1 67 ? 31.725 7.196 -19.221 1.00 43.60 67 ASP A N 1
ATOM 498 C CA . ASP A 1 67 ? 31.921 8.483 -18.580 1.00 40.52 67 ASP A CA 1
ATOM 499 C C . ASP A 1 67 ? 30.559 9.017 -18.285 1.00 37.48 67 ASP A C 1
ATOM 500 O O . ASP A 1 67 ? 29.808 9.274 -19.182 1.00 39.28 67 ASP A O 1
ATOM 505 N N . PRO A 1 68 ? 30.246 9.256 -17.007 1.00 44.98 68 PRO A N 1
ATOM 506 C CA . PRO A 1 68 ? 28.931 9.839 -16.658 1.00 44.94 68 PRO A CA 1
ATOM 507 C C . PRO A 1 68 ? 28.644 11.186 -17.242 1.00 45.44 68 PRO A C 1
ATOM 508 O O . PRO A 1 68 ? 27.476 11.530 -17.453 1.00 41.09 68 PRO A O 1
ATOM 512 N N . GLU A 1 69 ? 29.700 11.939 -17.539 1.00 45.70 69 GLU A N 1
ATOM 513 C CA . GLU A 1 69 ? 29.547 13.222 -18.136 1.00 45.51 69 GLU A CA 1
ATOM 514 C C . GLU A 1 69 ? 28.959 13.167 -19.557 1.00 43.81 69 GLU A C 1
ATOM 515 O O . GLU A 1 69 ? 28.362 14.124 -19.995 1.00 43.33 69 GLU A O 1
ATOM 521 N N . LYS A 1 70 ? 29.165 12.055 -20.264 1.00 37.27 70 LYS A N 1
ATOM 522 C CA . LYS A 1 70 ? 28.625 11.887 -21.611 1.00 36.14 70 LYS A CA 1
ATOM 523 C C . LYS A 1 70 ? 27.180 11.367 -21.642 1.00 35.41 70 LYS A C 1
ATOM 524 O O . LYS A 1 70 ? 26.556 11.377 -22.714 1.00 37.92 70 LYS A O 1
ATOM 530 N N . ARG A 1 71 ? 26.645 10.971 -20.495 1.00 39.46 71 ARG A N 1
ATOM 531 C CA . ARG A 1 71 ? 25.287 10.366 -20.460 1.00 37.70 71 ARG A CA 1
ATOM 532 C C . ARG A 1 71 ? 24.187 11.263 -21.028 1.00 36.22 71 ARG A C 1
ATOM 533 O O . ARG A 1 71 ? 23.391 10.756 -21.783 1.00 34.19 71 ARG A O 1
ATOM 541 N N . PRO A 1 72 ? 24.045 12.545 -20.650 1.00 36.94 72 PRO A N 1
ATOM 542 C CA . PRO A 1 72 ? 22.978 13.374 -21.193 1.00 36.99 72 PRO A CA 1
ATOM 543 C C . PRO A 1 72 ? 22.943 13.446 -22.722 1.00 36.69 72 PRO A C 1
ATOM 544 O O . PRO A 1 72 ? 21.901 13.493 -23.274 1.00 39.85 72 PRO A O 1
ATOM 548 N N . LEU A 1 73 ? 24.102 13.447 -23.359 1.00 32.99 73 LEU A N 1
ATOM 549 C CA . LEU A 1 73 ? 24.130 13.501 -24.762 1.00 32.80 73 LEU A CA 1
ATOM 550 C C . LEU A 1 73 ? 23.861 12.076 -25.395 1.00 28.60 73 LEU A C 1
ATOM 551 O O . LEU A 1 73 ? 23.134 11.943 -26.373 1.00 29.88 73 LEU A O 1
ATOM 556 N N . CYS A 1 74 ? 24.551 11.060 -24.887 1.00 28.96 74 CYS A N 1
ATOM 557 C CA . CYS A 1 74 ? 24.458 9.719 -25.518 1.00 27.41 74 CYS A CA 1
ATOM 558 C C . CYS A 1 74 ? 23.166 8.994 -25.139 1.00 28.75 74 CYS A C 1
ATOM 559 O O . CYS A 1 74 ? 22.723 8.133 -25.924 1.00 25.94 74 CYS A O 1
ATOM 562 N N . GLY A 1 75 ? 22.590 9.329 -23.981 1.00 28.98 75 GLY A N 1
ATOM 563 C CA . GLY A 1 75 ? 21.422 8.599 -23.475 1.00 28.00 75 GLY A CA 1
ATOM 564 C C . GLY A 1 75 ? 21.940 7.469 -22.602 1.00 27.61 75 GLY A C 1
ATOM 565 O O . GLY A 1 75 ? 23.104 7.175 -22.509 1.00 26.61 75 GLY A O 1
ATOM 566 N N . ARG A 1 76 ? 20.967 6.797 -22.020 1.00 25.20 76 ARG A N 1
ATOM 567 C CA . ARG A 1 76 ? 21.179 5.547 -21.232 1.00 25.49 76 ARG A CA 1
ATOM 568 C C . ARG A 1 76 ? 19.795 4.945 -21.032 1.00 24.69 76 ARG A C 1
ATOM 569 O O . ARG A 1 76 ? 18.960 5.460 -20.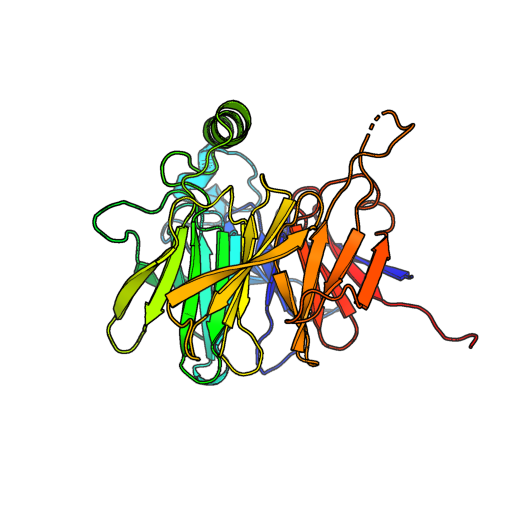268 1.00 24.18 76 ARG A O 1
ATOM 577 N N . THR A 1 77 ? 19.525 3.884 -21.800 1.00 23.88 77 THR A N 1
ATOM 578 C CA . THR A 1 77 ? 18.227 3.153 -21.744 1.00 23.28 77 THR A CA 1
ATOM 579 C C . THR A 1 77 ? 18.220 2.140 -20.616 1.00 23.11 77 THR A C 1
ATOM 580 O O . THR A 1 77 ? 19.185 1.419 -20.450 1.00 23.21 77 THR A O 1
ATOM 584 N N . TYR A 1 78 ? 17.201 2.216 -19.785 1.00 21.62 78 TYR A N 1
ATOM 585 C CA . TYR A 1 78 ? 17.048 1.358 -18.600 1.00 23.12 78 TYR A CA 1
ATOM 586 C C . TYR A 1 78 ? 16.120 0.189 -18.810 1.00 21.14 78 TYR A C 1
ATOM 587 O O . TYR A 1 78 ? 16.235 -0.778 -18.039 1.00 20.90 78 TYR A O 1
ATOM 596 N N . ASP A 1 79 ? 15.184 0.260 -19.722 1.00 21.70 79 ASP A N 1
ATOM 597 C CA . ASP A 1 79 ? 14.342 -0.913 -20.047 1.00 21.37 79 ASP A CA 1
ATOM 598 C C . ASP A 1 79 ? 13.791 -0.777 -21.409 1.00 24.81 79 ASP A C 1
ATOM 599 O O . ASP A 1 79 ? 13.674 0.314 -21.991 1.00 22.22 79 ASP A O 1
ATOM 604 N N . ILE A 1 80 ? 13.432 -1.950 -21.933 1.00 21.85 80 ILE A N 1
ATOM 605 C CA . ILE A 1 80 ? 12.951 -2.138 -23.276 1.00 23.77 80 ILE A CA 1
ATOM 606 C C . ILE A 1 80 ? 11.855 -3.186 -23.257 1.00 23.44 80 ILE A C 1
ATOM 607 O O . ILE A 1 80 ? 11.938 -4.147 -22.482 1.00 24.12 80 ILE A O 1
ATOM 612 N N . SER A 1 81 ? 10.816 -3.010 -24.082 1.00 22.61 81 SER A N 1
ATOM 613 C CA . SER A 1 81 ? 9.647 -3.946 -24.115 1.00 22.75 81 SER A CA 1
ATOM 614 C C . SER A 1 81 ? 9.119 -4.014 -25.502 1.00 26.31 81 SER A C 1
ATOM 615 O O . SER A 1 81 ? 8.695 -2.966 -26.050 1.00 26.66 81 SER A O 1
ATOM 618 N N . TYR A 1 82 ? 9.123 -5.213 -26.075 1.00 27.88 82 TYR A N 1
ATOM 619 C CA . TYR A 1 82 ? 8.665 -5.453 -27.454 1.00 28.29 82 TYR A CA 1
ATOM 620 C C . TYR A 1 82 ? 7.168 -5.609 -27.489 1.00 29.52 82 TYR A C 1
ATOM 621 O O . TYR A 1 82 ? 6.558 -6.280 -26.643 1.00 29.19 82 TYR A O 1
ATOM 630 N N . ASP A 1 83 ? 6.542 -4.891 -28.457 1.00 29.52 83 ASP A N 1
ATOM 631 C CA . ASP A 1 83 ? 5.096 -4.891 -28.748 1.00 31.09 83 ASP A CA 1
ATOM 632 C C . ASP A 1 83 ? 4.956 -5.799 -30.000 1.00 35.34 83 ASP A C 1
ATOM 633 O O . ASP A 1 83 ? 5.309 -5.409 -31.102 1.00 33.19 83 ASP A O 1
ATOM 638 N N . TYR A 1 84 ? 4.400 -7.002 -29.792 1.00 34.33 84 TYR A N 1
ATOM 639 C CA . TYR A 1 84 ? 4.313 -8.000 -30.832 1.00 38.14 84 TYR A CA 1
ATOM 640 C C . TYR A 1 84 ? 3.311 -7.589 -31.917 1.00 32.81 84 TYR A C 1
ATOM 641 O O . TYR A 1 84 ? 3.682 -7.656 -33.063 1.00 38.75 84 TYR A O 1
ATOM 650 N N . LYS A 1 85 ? 2.153 -7.106 -31.534 1.00 36.99 85 LYS A N 1
ATOM 651 C CA . LYS A 1 85 ? 1.011 -6.813 -32.470 1.00 33.34 85 LYS A CA 1
ATOM 652 C C . LYS A 1 85 ? 1.558 -5.769 -33.434 1.00 44.14 85 LYS A C 1
ATOM 653 O O . LYS A 1 85 ? 1.362 -5.854 -34.661 1.00 42.45 85 LYS A O 1
ATOM 655 N N . ASN A 1 86 ? 2.275 -4.755 -32.907 1.00 40.47 86 ASN A N 1
ATOM 656 C CA . ASN A 1 86 ? 2.779 -3.664 -33.797 1.00 37.04 86 ASN A CA 1
ATOM 657 C C . ASN A 1 86 ? 4.235 -3.741 -34.309 1.00 40.16 86 ASN A C 1
ATOM 658 O O . ASN A 1 86 ? 4.694 -2.764 -34.904 1.00 38.00 86 ASN A O 1
ATOM 663 N N . SER A 1 87 ? 4.976 -4.834 -34.068 1.00 37.04 87 SER A N 1
ATOM 664 C CA . SER A 1 87 ? 6.396 -4.978 -34.374 1.00 35.72 87 SER A CA 1
ATOM 665 C C . SER A 1 87 ? 7.159 -3.681 -34.056 1.00 33.62 87 SER A C 1
ATOM 666 O O . SER A 1 87 ? 7.776 -3.039 -34.918 1.00 34.53 87 SER A O 1
ATOM 669 N N . GLN A 1 88 ? 7.177 -3.333 -32.776 1.00 33.91 88 GLN A N 1
ATOM 670 C CA . GLN A 1 88 ? 7.873 -2.117 -32.368 1.00 29.88 88 GLN A CA 1
ATOM 671 C C . GLN A 1 88 ? 8.377 -2.354 -30.932 1.00 32.00 88 GLN A C 1
ATOM 672 O O . GLN A 1 88 ? 7.820 -3.182 -30.213 1.00 29.79 88 GLN A O 1
ATOM 678 N N . MET A 1 89 ? 9.295 -1.503 -30.517 1.00 27.67 89 MET A N 1
ATOM 679 C CA . MET A 1 89 ? 9.954 -1.661 -29.217 1.00 29.40 89 MET A CA 1
ATOM 680 C C . MET A 1 89 ? 9.820 -0.366 -28.435 1.00 28.18 89 MET A C 1
ATOM 681 O O . MET A 1 89 ? 10.296 0.705 -28.909 1.00 27.60 89 MET A O 1
ATOM 686 N N . TYR A 1 90 ? 9.210 -0.455 -27.261 1.00 24.87 90 TYR A N 1
ATOM 687 C CA . TYR A 1 90 ? 9.151 0.622 -26.335 1.00 24.94 90 TYR A CA 1
ATOM 688 C C . TYR A 1 90 ? 10.460 0.692 -25.533 1.00 27.71 90 TYR A C 1
ATOM 689 O O . TYR A 1 90 ? 10.983 -0.344 -25.125 1.00 25.12 90 TYR A O 1
ATOM 698 N N . ILE A 1 91 ? 10.873 1.927 -25.217 1.00 24.69 91 ILE A N 1
ATOM 699 C CA . ILE A 1 91 ? 12.073 2.191 -24.562 1.00 23.95 91 ILE A CA 1
ATOM 700 C C . ILE A 1 91 ? 11.854 3.197 -23.479 1.00 23.82 91 ILE A C 1
ATOM 701 O O . ILE A 1 91 ? 11.175 4.207 -23.676 1.00 26.43 91 ILE A O 1
ATOM 706 N N . VAL A 1 92 ? 12.461 2.991 -22.313 1.00 22.76 92 VAL A N 1
ATOM 707 C CA . VAL A 1 92 ? 12.592 4.037 -21.301 1.00 22.60 92 VAL A CA 1
ATOM 708 C C . VAL A 1 92 ? 14.026 4.406 -21.049 1.00 23.86 92 VAL A C 1
ATOM 709 O O . VAL A 1 92 ? 14.843 3.547 -20.703 1.00 23.96 92 VAL A O 1
ATOM 713 N N . ASP A 1 93 ? 14.356 5.702 -21.176 1.00 24.15 93 ASP A N 1
ATOM 714 C CA . ASP A 1 93 ? 15.733 6.195 -21.116 1.00 24.96 93 ASP A CA 1
ATOM 715 C C . ASP A 1 93 ? 15.839 7.291 -20.089 1.00 26.47 93 ASP A C 1
ATOM 716 O O . ASP A 1 93 ? 14.902 8.067 -19.861 1.00 24.59 93 ASP A O 1
ATOM 721 N N . GLY A 1 94 ? 17.003 7.308 -19.452 1.00 26.04 94 GLY A N 1
ATOM 722 C CA . GLY A 1 94 ? 17.280 8.253 -18.361 1.00 27.35 94 GLY A CA 1
ATOM 723 C C . GLY A 1 94 ? 17.358 9.727 -18.768 1.00 29.56 94 GLY A C 1
ATOM 724 O O . GLY A 1 94 ? 17.296 10.617 -17.898 1.00 31.51 94 GLY A O 1
ATOM 725 N N . HIS A 1 95 ? 17.518 9.947 -20.043 1.00 26.84 95 HIS A N 1
ATOM 726 C CA . HIS A 1 95 ? 17.651 11.281 -20.633 1.00 27.80 95 HIS A CA 1
ATOM 727 C C . HIS A 1 95 ? 16.688 11.638 -21.679 1.00 27.11 95 HIS A C 1
ATOM 728 O O . HIS A 1 95 ? 16.387 12.873 -21.868 1.00 29.32 95 HIS A O 1
ATOM 735 N N . TYR A 1 96 ? 16.142 10.685 -22.434 1.00 23.95 96 TYR A N 1
ATOM 736 C CA . TYR A 1 96 ? 15.243 10.916 -23.503 1.00 25.53 96 TYR A CA 1
ATOM 737 C C . TYR A 1 96 ? 13.812 10.346 -23.207 1.00 26.22 96 TYR A C 1
ATOM 738 O O . TYR A 1 96 ? 12.956 10.393 -24.014 1.00 26.92 96 TYR A O 1
ATOM 747 N N . HIS A 1 97 ? 13.651 9.693 -22.048 1.00 27.40 97 HIS A N 1
ATOM 748 C CA . HIS A 1 97 ? 12.348 9.411 -21.459 1.00 25.23 97 HIS A CA 1
ATOM 749 C C . HIS A 1 97 ? 11.642 8.269 -22.237 1.00 26.05 97 HIS A C 1
ATOM 750 O O . HIS A 1 97 ? 12.300 7.239 -22.597 1.00 26.39 97 HIS A O 1
ATOM 757 N N . LEU A 1 98 ? 10.332 8.363 -22.431 1.00 26.16 98 LEU A N 1
ATOM 758 C CA . LEU A 1 98 ? 9.595 7.291 -23.081 1.00 23.91 98 LEU A CA 1
ATOM 759 C C . LEU A 1 98 ? 9.683 7.419 -24.521 1.00 24.64 98 LEU A C 1
ATOM 760 O O . LEU A 1 98 ? 9.242 8.469 -25.081 1.00 28.64 98 LEU A O 1
ATOM 765 N N . CYS A 1 99 ? 10.175 6.409 -25.228 1.00 24.71 99 CYS A N 1
ATOM 766 C CA . CYS A 1 99 ? 10.336 6.402 -26.633 1.00 26.97 99 CYS A CA 1
ATOM 767 C C . CYS A 1 99 ? 9.847 5.117 -27.268 1.00 26.69 99 CYS A C 1
ATOM 768 O O . CYS A 1 99 ? 9.574 4.155 -26.557 1.00 26.80 99 CYS A O 1
ATOM 771 N N . VAL A 1 100 ? 9.748 5.080 -28.576 1.00 26.48 100 VAL A N 1
ATOM 772 C CA . VAL A 1 100 ? 9.438 3.879 -29.336 1.00 27.44 100 VAL A CA 1
ATOM 773 C C . VAL A 1 100 ? 10.196 3.845 -30.615 1.00 29.78 100 VAL A C 1
ATOM 774 O O . VAL A 1 100 ? 10.517 4.915 -31.174 1.00 30.38 100 VAL A O 1
ATOM 778 N N . VAL A 1 101 ? 10.562 2.659 -31.109 1.00 27.32 101 VAL A N 1
ATOM 779 C CA . VAL A 1 101 ? 11.249 2.466 -32.352 1.00 27.24 101 VAL A CA 1
ATOM 780 C C . VAL A 1 101 ? 10.610 1.310 -33.107 1.00 32.91 101 VAL A C 1
ATOM 781 O O . VAL A 1 101 ? 10.158 0.314 -32.502 1.00 30.42 101 VAL A O 1
ATOM 785 N N . GLY A 1 102 ? 10.499 1.468 -34.437 1.00 33.58 102 GLY A N 1
ATOM 786 C CA . GLY A 1 102 ? 9.919 0.436 -35.260 1.00 31.86 102 GLY A CA 1
ATOM 787 C C . GLY A 1 102 ? 10.787 -0.790 -35.401 1.00 32.16 102 GLY A C 1
ATOM 788 O O . GLY A 1 102 ? 11.895 -0.848 -34.883 1.00 36.21 102 GLY A O 1
ATOM 789 N N . LYS A 1 103 ? 10.324 -1.761 -36.196 1.00 35.93 103 LYS A N 1
ATOM 790 C CA . LYS A 1 103 ? 10.942 -3.060 -36.380 1.00 36.07 103 LYS A CA 1
ATOM 791 C C . LYS A 1 103 ? 12.344 -3.046 -36.851 1.00 37.79 103 LYS A C 1
ATOM 792 O O . LYS A 1 103 ? 13.128 -3.871 -36.391 1.00 38.52 103 LYS A O 1
ATOM 797 N N . GLU A 1 104 ? 12.721 -2.110 -37.731 1.00 37.23 104 GLU A N 1
ATOM 798 C CA . GLU A 1 104 ? 14.082 -2.072 -38.244 1.00 41.13 104 GLU A CA 1
ATOM 799 C C . GLU A 1 104 ? 15.071 -1.250 -37.385 1.00 35.18 104 GLU A C 1
ATOM 800 O O . GLU A 1 104 ? 16.247 -1.113 -37.747 1.00 39.57 104 GLU A O 1
ATOM 806 N N . GLY A 1 105 ? 14.591 -0.712 -36.265 1.00 34.53 105 GLY A N 1
ATOM 807 C CA . GLY A 1 105 ? 15.460 0.010 -35.348 1.00 32.65 105 GLY A CA 1
ATOM 808 C C . GLY A 1 105 ? 15.847 1.403 -35.796 1.00 31.50 105 GLY A C 1
ATOM 809 O O . GLY A 1 105 ? 15.103 2.053 -36.545 1.00 34.97 105 GLY A O 1
ATOM 810 N N . GLY A 1 106 ? 16.979 1.871 -35.327 1.00 32.40 106 GLY A N 1
ATOM 811 C CA . GLY A 1 106 ? 17.429 3.196 -35.647 1.00 36.82 106 GLY A CA 1
ATOM 812 C C . GLY A 1 106 ? 17.156 4.136 -34.497 1.00 35.02 106 GLY A C 1
ATOM 813 O O . GLY A 1 106 ? 17.004 3.733 -33.321 1.00 30.09 106 GLY A O 1
ATOM 814 N N . TYR A 1 107 ? 17.085 5.405 -34.791 1.00 28.09 107 TYR A N 1
ATOM 815 C CA . TYR A 1 107 ? 16.828 6.351 -33.761 1.00 27.53 107 TYR A CA 1
ATOM 816 C C . TYR A 1 107 ? 15.331 6.380 -33.349 1.00 29.85 107 TYR A C 1
ATOM 817 O O . TYR A 1 107 ? 14.408 6.373 -34.200 1.00 30.86 107 TYR A O 1
ATOM 826 N N . ALA A 1 108 ? 15.048 6.324 -32.043 1.00 27.59 108 ALA A N 1
ATOM 827 C CA . ALA A 1 108 ? 13.692 6.192 -31.529 1.00 29.57 108 ALA A CA 1
ATOM 828 C C . ALA A 1 108 ? 12.923 7.478 -31.538 1.00 28.77 108 ALA A C 1
ATOM 829 O O . ALA A 1 108 ? 13.528 8.565 -31.503 1.00 28.30 108 ALA A O 1
ATOM 831 N N . THR A 1 109 ? 11.613 7.381 -31.562 1.00 28.35 109 THR A N 1
ATOM 832 C CA . THR A 1 109 ? 10.741 8.561 -31.506 1.00 29.05 109 THR A CA 1
ATOM 833 C C . THR A 1 109 ? 10.325 8.796 -30.069 1.00 32.78 109 THR A C 1
ATOM 834 O O . THR A 1 109 ? 9.874 7.825 -29.387 1.00 31.04 109 THR A O 1
ATOM 838 N N . GLN A 1 110 ? 10.544 9.989 -29.561 1.00 29.90 110 GLN A N 1
ATOM 839 C CA . GLN A 1 110 ? 10.142 10.366 -28.239 1.00 28.10 110 GLN A CA 1
ATOM 840 C C . GLN A 1 110 ? 8.630 10.567 -28.105 1.00 32.40 110 GLN A C 1
ATOM 841 O O . GLN A 1 110 ? 8.028 11.246 -28.906 1.00 32.90 110 GLN A O 1
ATOM 847 N N . LEU A 1 111 ? 8.016 9.947 -27.080 1.00 27.55 111 LEU A N 1
ATOM 848 C CA . LEU A 1 111 ? 6.609 9.961 -26.885 1.00 28.50 111 LEU A CA 1
ATOM 849 C C . LEU A 1 111 ? 6.140 10.752 -25.738 1.00 29.62 111 LEU A C 1
ATOM 850 O O . LEU A 1 111 ? 5.037 11.321 -25.818 1.00 36.36 111 LEU A O 1
ATOM 855 N N . ALA A 1 112 ? 6.875 10.817 -24.643 1.00 30.24 112 ALA A N 1
ATOM 856 C CA . ALA A 1 112 ? 6.439 11.515 -23.498 1.00 31.85 112 ALA A CA 1
ATOM 857 C C . ALA A 1 112 ? 7.559 11.854 -22.573 1.00 32.29 112 ALA A C 1
ATOM 858 O O . ALA A 1 112 ? 8.469 11.007 -22.278 1.00 31.21 112 ALA A O 1
ATOM 860 N N . THR A 1 113 ? 7.515 13.066 -22.010 1.00 30.29 113 THR A N 1
ATOM 861 C CA . THR A 1 113 ? 8.545 13.570 -21.141 1.00 28.23 113 THR A CA 1
ATOM 862 C C . THR A 1 113 ? 8.121 14.133 -19.767 1.00 29.76 113 THR A C 1
ATOM 863 O O . THR A 1 113 ? 8.922 14.478 -18.916 1.00 31.32 113 THR A O 1
ATOM 867 N N . SER A 1 114 ? 6.801 14.166 -19.549 1.00 31.70 114 SER A N 1
ATOM 868 C CA A SER A 1 114 ? 6.206 14.735 -18.341 0.50 34.36 114 SER A CA 1
ATOM 869 C CA B SER A 1 114 ? 6.256 14.637 -18.265 0.50 31.09 114 SER A CA 1
ATOM 870 C C . SER A 1 114 ? 4.840 14.097 -18.045 1.00 29.86 114 SER A C 1
ATOM 871 O O . SER A 1 114 ? 4.240 13.555 -18.916 1.00 34.08 114 SER A O 1
ATOM 876 N N . VAL A 1 115 ? 4.361 14.275 -16.834 1.00 34.49 115 VAL A N 1
ATOM 877 C CA . VAL A 1 115 ? 2.948 14.055 -16.547 1.00 36.13 115 VAL A CA 1
ATOM 878 C C . VAL A 1 115 ? 2.511 15.064 -15.483 1.00 34.10 115 VAL A C 1
ATOM 879 O O . VAL A 1 115 ? 3.229 15.339 -14.497 1.00 37.55 115 VAL A O 1
ATOM 883 N N . GLN A 1 116 ? 1.290 15.566 -15.735 1.00 42.25 116 GLN A N 1
ATOM 884 C CA . GLN A 1 116 ? 0.631 16.572 -14.880 1.00 44.42 116 GL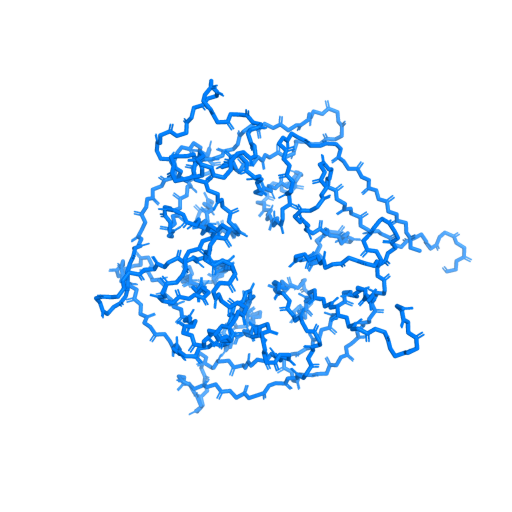N A CA 1
ATOM 885 C C . GLN A 1 116 ? 1.577 17.779 -14.580 1.00 47.61 116 GLN A C 1
ATOM 886 O O . GLN A 1 116 ? 1.707 18.211 -13.425 1.00 46.17 116 GLN A O 1
ATOM 892 N N . GLY A 1 117 ? 2.273 18.247 -15.623 1.00 47.29 117 GLY A N 1
ATOM 893 C CA . GLY A 1 117 ? 3.294 19.307 -15.524 1.00 46.52 117 GLY A CA 1
ATOM 894 C C . GLY A 1 117 ? 4.593 19.022 -14.769 1.00 49.49 117 GLY A C 1
ATOM 895 O O . GLY A 1 117 ? 5.291 19.948 -14.399 1.00 48.53 117 GLY A O 1
ATOM 896 N N . VAL A 1 118 ? 4.928 17.749 -14.487 1.00 39.40 118 VAL A N 1
ATOM 897 C CA . VAL A 1 118 ? 6.062 17.438 -13.663 1.00 34.34 118 VAL A CA 1
ATOM 898 C C . VAL A 1 118 ? 6.910 16.556 -14.586 1.00 37.66 118 VAL A C 1
ATOM 899 O O . VAL A 1 118 ? 6.544 15.450 -14.885 1.00 34.41 118 VAL A O 1
ATOM 903 N N . PRO A 1 119 ? 8.004 17.088 -15.072 1.00 33.75 119 PRO A N 1
ATOM 904 C CA . PRO A 1 119 ? 8.942 16.280 -15.876 1.00 34.76 119 PRO A CA 1
ATOM 905 C C . PRO A 1 119 ? 9.394 14.976 -15.211 1.00 29.30 119 PRO A C 1
ATOM 906 O O . PRO A 1 119 ? 9.679 14.897 -14.000 1.00 32.15 119 PRO A O 1
ATOM 910 N N . PHE A 1 120 ? 9.567 13.958 -16.058 1.00 32.74 120 PHE A N 1
ATOM 911 C CA . PHE A 1 120 ? 10.233 12.753 -15.674 1.00 28.83 120 PHE A CA 1
ATOM 912 C C . PHE A 1 120 ? 11.714 12.989 -15.412 1.00 29.37 120 PHE A C 1
ATOM 913 O O . PHE A 1 120 ? 12.371 13.804 -16.103 1.00 32.19 120 PHE A O 1
ATOM 921 N N . LYS A 1 121 ? 12.253 12.347 -14.410 1.00 28.79 121 LYS A N 1
ATOM 922 C CA . LYS A 1 121 ? 13.629 12.488 -14.052 1.00 31.08 121 LYS A CA 1
ATOM 923 C C . LYS A 1 121 ? 14.463 11.255 -14.317 1.00 34.54 121 LYS A C 1
ATOM 924 O O . LYS A 1 121 ? 15.647 11.376 -14.685 1.00 30.83 121 LYS A O 1
ATOM 930 N N . TRP A 1 122 ? 13.862 10.070 -14.119 1.00 28.54 122 TRP A N 1
ATOM 931 C CA . TRP A 1 122 ? 14.634 8.830 -14.302 1.00 26.91 122 TRP A CA 1
ATOM 932 C C . TRP A 1 122 ? 13.688 7.636 -14.587 1.00 22.66 122 TRP A C 1
ATOM 933 O O . TRP A 1 122 ? 13.519 6.750 -13.731 1.00 26.09 122 TRP A O 1
ATOM 944 N N . LEU A 1 123 ? 13.197 7.625 -15.801 1.00 24.76 123 LEU A N 1
ATOM 945 C CA . LEU A 1 123 ? 12.339 6.425 -16.215 1.00 25.62 123 LEU A CA 1
ATOM 946 C C . LEU A 1 123 ? 13.187 5.138 -16.155 1.00 23.77 123 LEU A C 1
ATOM 947 O O . LEU A 1 123 ? 14.364 5.092 -16.552 1.00 27.29 123 LEU A O 1
ATOM 952 N N . TYR A 1 124 ? 12.551 4.062 -15.629 1.00 24.77 124 TYR A N 1
ATOM 953 C CA . TYR A 1 124 ? 13.306 2.936 -15.258 1.00 24.90 124 TYR A CA 1
ATOM 954 C C . TYR A 1 124 ? 12.785 1.574 -15.794 1.00 22.88 124 TYR A C 1
ATOM 955 O O . TYR A 1 124 ? 13.575 0.767 -16.275 1.00 25.20 124 TYR A O 1
ATOM 964 N N . ALA A 1 125 ? 11.495 1.349 -15.680 1.00 24.47 125 ALA A N 1
ATOM 965 C CA . ALA A 1 125 ? 10.909 0.109 -16.148 1.00 21.14 125 ALA A CA 1
ATOM 966 C C . ALA A 1 125 ? 9.783 0.388 -17.082 1.00 21.07 125 ALA A C 1
ATOM 967 O O . ALA A 1 125 ? 9.053 1.412 -16.904 1.00 24.71 125 ALA A O 1
ATOM 969 N N . VAL A 1 126 ? 9.577 -0.533 -18.018 1.00 22.19 126 VAL A N 1
ATOM 970 C CA . VAL A 1 126 ? 8.491 -0.427 -18.986 1.00 22.08 126 VAL A CA 1
ATOM 971 C C . VAL A 1 126 ? 7.937 -1.764 -19.362 1.00 25.26 126 VAL A C 1
ATOM 972 O O . VAL A 1 126 ? 8.669 -2.731 -19.468 1.00 24.27 126 VAL A O 1
ATOM 976 N N . THR A 1 127 ? 6.633 -1.779 -19.672 1.00 24.94 127 THR A N 1
ATOM 977 C CA . THR A 1 127 ? 6.009 -3.011 -20.223 1.00 22.83 127 THR A CA 1
ATOM 978 C C . THR A 1 127 ? 4.792 -2.587 -21.080 1.00 25.35 127 THR A C 1
ATOM 979 O O . THR A 1 127 ? 4.006 -1.748 -20.680 1.00 28.49 127 THR A O 1
ATOM 983 N N . VAL A 1 128 ? 4.613 -3.330 -22.154 1.00 27.08 128 VAL A N 1
ATOM 984 C CA . VAL A 1 128 ? 3.440 -3.079 -23.007 1.00 27.28 128 VAL A CA 1
ATOM 985 C C . VAL A 1 128 ? 2.390 -4.209 -22.815 1.00 28.01 128 VAL A C 1
ATOM 986 O O . VAL A 1 128 ? 2.753 -5.373 -22.861 1.00 31.18 128 VAL A O 1
ATOM 990 N N . ASP A 1 129 ? 1.130 -3.821 -22.647 1.00 32.69 129 ASP A N 1
ATOM 991 C CA . ASP A 1 129 ? -0.027 -4.780 -22.607 1.00 27.35 129 ASP A CA 1
ATOM 992 C C . ASP A 1 129 ? -0.176 -5.248 -24.060 1.00 32.26 129 ASP A C 1
ATOM 993 O O . ASP A 1 129 ? -0.401 -4.414 -24.950 1.00 33.30 129 ASP A O 1
ATOM 998 N N . GLN A 1 130 ? 0.087 -6.518 -24.350 1.00 30.26 130 GLN A N 1
ATOM 999 C CA . GLN A 1 130 ? 0.168 -7.050 -25.712 1.00 31.84 130 GLN A CA 1
ATOM 1000 C C . GLN A 1 130 ? -1.238 -6.941 -26.376 1.00 35.29 130 GLN A C 1
ATOM 1001 O O . GLN A 1 130 ? -1.312 -6.662 -27.536 1.00 39.05 130 GLN A O 1
ATOM 1007 N N . ARG A 1 131 ? -2.292 -7.047 -25.589 1.00 34.03 131 ARG A N 1
ATOM 1008 C CA . ARG A 1 131 ? -3.638 -6.933 -26.161 1.00 41.99 131 ARG A CA 1
ATOM 1009 C C . ARG A 1 131 ? -4.104 -5.506 -26.442 1.00 41.46 131 ARG A C 1
ATOM 1010 O O . ARG A 1 131 ? -4.743 -5.241 -27.458 1.00 45.03 131 ARG A O 1
ATOM 1018 N N . THR A 1 132 ? -3.857 -4.580 -25.551 1.00 35.92 132 THR A N 1
ATOM 1019 C CA . THR A 1 132 ? -4.403 -3.252 -25.697 1.00 35.93 132 THR A CA 1
ATOM 1020 C C . THR A 1 132 ? -3.432 -2.296 -26.328 1.00 42.59 132 THR A C 1
ATOM 1021 O O . THR A 1 132 ? -3.878 -1.166 -26.684 1.00 37.87 132 THR A O 1
ATOM 1025 N N . GLY A 1 133 ? -2.127 -2.675 -26.328 1.00 36.71 133 GLY A N 1
ATOM 1026 C CA . GLY A 1 133 ? -0.996 -1.790 -26.769 1.00 34.62 133 GLY A CA 1
ATOM 1027 C C . GLY A 1 133 ? -0.751 -0.647 -25.772 1.00 32.40 133 GLY A C 1
ATOM 1028 O O . GLY A 1 133 ? 0.095 0.231 -25.983 1.00 36.28 133 GLY A O 1
ATOM 1029 N N . ILE A 1 134 ? -1.386 -0.613 -24.657 1.00 31.10 134 ILE A N 1
ATOM 1030 C CA . ILE A 1 134 ? -1.143 0.364 -23.630 1.00 33.00 134 ILE A CA 1
ATOM 1031 C C . ILE A 1 134 ? 0.191 0.087 -22.902 1.00 35.59 134 ILE A C 1
ATOM 1032 O O . ILE A 1 134 ? 0.513 -1.030 -22.636 1.00 32.18 134 ILE A O 1
ATOM 1037 N N . VAL A 1 135 ? 0.934 1.146 -22.637 1.00 30.56 135 VAL A N 1
ATOM 1038 C CA . VAL A 1 135 ? 2.270 1.069 -22.009 1.00 29.11 135 VAL A CA 1
ATOM 1039 C C . VAL A 1 135 ? 2.273 1.549 -20.588 1.00 25.73 135 VAL A C 1
ATOM 1040 O O . VAL A 1 135 ? 1.735 2.614 -20.252 1.00 29.55 135 VAL A O 1
ATOM 1044 N N . TYR A 1 136 ? 2.858 0.739 -19.674 1.00 25.16 136 TYR A N 1
ATOM 1045 C CA . TYR A 1 136 ? 2.955 1.023 -18.290 1.00 24.74 136 TYR A CA 1
ATOM 1046 C C . TYR A 1 136 ? 4.471 1.192 -17.948 1.00 22.88 136 TYR A C 1
ATOM 1047 O O . TYR A 1 136 ? 5.315 0.429 -18.439 1.00 25.26 136 TYR A O 1
ATOM 1056 N N . PHE A 1 137 ? 4.798 2.239 -17.210 1.00 24.84 137 PHE A N 1
ATOM 1057 C CA . PHE A 1 137 ? 6.223 2.554 -16.957 1.00 25.13 137 PHE A CA 1
ATOM 1058 C C . PHE A 1 137 ? 6.379 3.321 -15.637 1.00 26.83 137 PHE A C 1
ATOM 1059 O O . PHE A 1 137 ? 5.448 3.953 -15.122 1.00 26.42 137 PHE A O 1
ATOM 1067 N N . THR A 1 138 ? 7.563 3.246 -15.076 1.00 25.07 138 THR A N 1
ATOM 1068 C CA . THR A 1 138 ? 7.921 3.918 -13.845 1.00 24.02 138 THR A CA 1
ATOM 1069 C C . THR A 1 138 ? 9.026 4.954 -14.003 1.00 27.20 138 THR A C 1
ATOM 1070 O O . THR A 1 138 ? 9.807 4.922 -14.934 1.00 26.85 138 THR A O 1
ATOM 1074 N N . ASP A 1 139 ? 8.926 5.946 -13.121 1.00 26.47 139 ASP A N 1
ATOM 1075 C CA . ASP A 1 139 ? 9.895 7.039 -12.887 1.00 29.08 139 ASP A CA 1
ATOM 1076 C C . ASP A 1 139 ? 10.400 6.875 -11.460 1.00 27.04 139 ASP A C 1
ATOM 1077 O O . ASP A 1 139 ? 9.627 6.779 -10.475 1.00 28.99 139 ASP A O 1
ATOM 1082 N N . VAL A 1 140 ? 11.713 6.820 -11.276 1.00 26.28 140 VAL A N 1
ATOM 1083 C CA . VAL A 1 140 ? 12.294 6.506 -9.999 1.00 25.90 140 VAL A CA 1
ATOM 1084 C C . VAL A 1 140 ? 12.143 7.676 -9.021 1.00 29.40 140 VAL A C 1
ATOM 1085 O O . VAL A 1 140 ? 12.100 7.440 -7.887 1.00 30.62 140 VAL A O 1
ATOM 1089 N N . SER A 1 141 ? 12.114 8.866 -9.582 1.00 28.80 141 SER A N 1
ATOM 1090 C CA . SER A 1 141 ? 12.136 10.078 -8.736 1.00 30.64 141 SER A CA 1
ATOM 1091 C C . SER A 1 141 ? 11.595 11.208 -9.478 1.00 32.36 141 SER A C 1
ATOM 1092 O O . SER A 1 141 ? 11.626 11.237 -10.685 1.00 31.74 141 SER A O 1
ATOM 1095 N N . SER A 1 142 ? 11.029 12.202 -8.759 1.00 32.52 142 SER A N 1
ATOM 1096 C CA . SER A 1 142 ? 10.531 13.362 -9.464 1.00 36.00 142 SER A CA 1
ATOM 1097 C C . SER A 1 142 ? 11.556 14.499 -9.258 1.00 34.19 142 SER A C 1
ATOM 1098 O O . SER A 1 142 ? 11.342 15.588 -9.770 1.00 35.64 142 SER A O 1
ATOM 1101 N N . ILE A 1 143 ? 12.596 14.238 -8.508 1.00 31.06 143 ILE A N 1
ATOM 1102 C CA . ILE A 1 143 ? 13.673 15.218 -8.225 1.00 36.88 143 ILE A CA 1
ATOM 1103 C C . ILE A 1 143 ? 14.989 14.885 -8.868 1.00 39.15 143 ILE A C 1
ATOM 1104 O O . ILE A 1 143 ? 15.538 15.777 -9.484 1.00 40.79 143 ILE A O 1
ATOM 1109 N N . HIS A 1 144 ? 15.491 13.646 -8.718 1.00 33.73 144 HIS A N 1
ATOM 1110 C CA . HIS A 1 144 ? 16.896 13.272 -8.888 1.00 30.67 144 HIS A CA 1
ATOM 1111 C C . HIS A 1 144 ? 17.004 12.419 -10.167 1.00 35.13 144 HIS A C 1
ATOM 1112 O O . HIS A 1 144 ? 16.141 11.579 -10.437 1.00 35.41 144 HIS A O 1
ATOM 1119 N N . ASP A 1 145 ? 17.978 12.740 -11.017 1.00 33.89 145 ASP A N 1
ATOM 1120 C CA . ASP A 1 145 ? 18.292 11.894 -12.158 1.00 32.24 145 ASP A CA 1
ATOM 1121 C C . ASP A 1 145 ? 19.372 10.819 -11.846 1.00 29.62 145 ASP A C 1
ATOM 1122 O O . ASP A 1 145 ? 19.736 10.488 -10.685 1.00 34.28 145 ASP A O 1
ATOM 1127 N N . ASP A 1 146 ? 19.843 10.147 -12.918 1.00 30.45 146 ASP A N 1
ATOM 1128 C CA . ASP A 1 146 ? 20.777 9.091 -12.812 1.00 29.07 146 ASP A CA 1
ATOM 1129 C C . ASP A 1 146 ? 22.297 9.477 -12.673 1.00 32.21 146 ASP A C 1
ATOM 1130 O O . ASP A 1 146 ? 23.161 8.595 -12.676 1.00 31.70 146 ASP A O 1
ATOM 1135 N N . SER A 1 147 ? 22.547 10.761 -12.527 1.00 33.89 147 SER A N 1
ATOM 1136 C CA . SER A 1 147 ? 23.910 11.213 -12.187 1.00 35.86 147 SER A CA 1
ATOM 1137 C C . SER A 1 147 ? 24.374 10.609 -10.845 1.00 39.18 147 SER A C 1
ATOM 1138 O O . SER A 1 147 ? 23.569 10.136 -10.025 1.00 41.48 147 SER A O 1
ATOM 1141 N N . PRO A 1 148 ? 25.698 10.556 -10.635 1.00 41.60 148 PRO A N 1
ATOM 1142 C CA . PRO A 1 148 ? 26.221 10.090 -9.321 1.00 42.89 148 PRO A CA 1
ATOM 1143 C C . PRO A 1 148 ? 25.664 10.907 -8.210 1.00 42.20 148 PRO A C 1
ATOM 1144 O O . PRO A 1 148 ? 25.296 10.304 -7.184 1.00 43.03 148 PRO A O 1
ATOM 1148 N N . GLU A 1 149 ? 25.523 12.219 -8.442 1.00 42.77 149 GLU A N 1
ATOM 1149 C CA . GLU A 1 149 ? 24.959 13.146 -7.448 1.00 43.68 149 GLU A CA 1
ATOM 1150 C C . GLU A 1 149 ? 23.495 12.779 -7.142 1.00 44.70 149 GLU A C 1
ATOM 1151 O O . GLU A 1 149 ? 23.126 12.624 -5.956 1.00 47.24 149 GLU A O 1
ATOM 1153 N N . GLY A 1 150 ? 22.711 12.513 -8.204 1.00 40.21 150 GLY A N 1
ATOM 1154 C CA . GLY A 1 150 ? 21.339 12.038 -8.062 1.00 40.38 150 GLY A CA 1
ATOM 1155 C C . GLY A 1 150 ? 21.147 10.750 -7.276 1.00 38.42 150 GLY A C 1
ATOM 1156 O O . GLY A 1 150 ? 20.274 10.695 -6.374 1.00 40.43 150 GLY A O 1
ATOM 1157 N N . VAL A 1 151 ? 21.926 9.716 -7.577 1.00 39.55 151 VAL A N 1
ATOM 1158 C CA . VAL A 1 151 ? 21.867 8.445 -6.880 1.00 42.12 151 VAL A CA 1
ATOM 1159 C C . VAL A 1 151 ? 22.153 8.685 -5.426 1.00 43.97 151 VAL A C 1
ATOM 1160 O O . VAL A 1 151 ? 21.500 8.166 -4.572 1.00 39.12 151 VAL A O 1
ATOM 1164 N N . GLU A 1 152 ? 23.120 9.559 -5.163 1.00 45.31 152 GLU A N 1
ATOM 1165 C CA . GLU A 1 152 ? 23.522 9.770 -3.804 1.00 44.38 152 GLU A CA 1
ATOM 1166 C C . GLU A 1 152 ? 22.394 10.421 -3.010 1.00 41.01 152 GLU A C 1
ATOM 1167 O O . GLU A 1 152 ? 22.096 9.952 -1.897 1.00 46.74 152 GLU A O 1
ATOM 1170 N N . GLU A 1 153 ? 21.734 11.419 -3.579 1.00 37.89 153 GLU A N 1
ATOM 1171 C CA . GLU A 1 153 ? 20.607 12.076 -2.954 1.00 45.47 153 GLU A CA 1
ATOM 1172 C C . GLU A 1 153 ? 19.404 11.174 -2.760 1.00 45.44 153 GLU A C 1
ATOM 1173 O O . GLU A 1 153 ? 18.668 11.300 -1.749 1.00 50.37 153 GLU A O 1
ATOM 1179 N N . ILE A 1 154 ? 19.164 10.282 -3.732 1.00 41.11 154 ILE A N 1
ATOM 1180 C CA . ILE A 1 154 ? 18.042 9.358 -3.572 1.00 36.42 154 ILE A CA 1
ATOM 1181 C C . ILE A 1 154 ? 18.273 8.536 -2.329 1.00 37.71 154 ILE A C 1
ATOM 1182 O O . ILE A 1 154 ? 17.376 8.386 -1.547 1.00 42.10 154 ILE A O 1
ATOM 1187 N N . MET A 1 155 ? 19.436 7.922 -2.213 1.00 40.21 155 MET A N 1
ATOM 1188 C CA . MET A 1 155 ? 19.829 7.175 -0.979 1.00 46.65 155 MET A CA 1
ATOM 1189 C C . MET A 1 155 ? 19.730 8.045 0.275 1.00 51.74 155 MET A C 1
ATOM 1190 O O . MET A 1 155 ? 18.996 7.720 1.211 1.00 49.06 155 MET A O 1
ATOM 1195 N N . ASN A 1 156 ? 20.436 9.170 0.285 1.00 50.54 156 ASN A N 1
ATOM 1196 C CA . ASN A 1 156 ? 20.501 10.030 1.499 1.00 55.74 156 ASN A CA 1
ATOM 1197 C C . ASN A 1 156 ? 19.133 10.527 1.972 1.00 55.48 156 ASN A C 1
ATOM 1198 O O . ASN A 1 156 ? 18.943 10.579 3.179 1.00 57.06 156 ASN A O 1
ATOM 1203 N N . THR A 1 157 ? 18.236 10.903 1.067 1.00 49.58 157 THR A N 1
ATOM 1204 C CA . THR A 1 157 ? 16.932 11.471 1.475 1.00 45.61 157 THR A CA 1
ATOM 1205 C C . THR A 1 157 ? 15.810 10.425 1.488 1.00 40.67 157 THR A C 1
ATOM 1206 O O . THR A 1 157 ? 14.691 10.792 1.764 1.00 43.80 157 THR A O 1
ATOM 1210 N N . SER A 1 158 ? 16.131 9.184 1.171 1.00 30.00 158 SER A N 1
ATOM 1211 C CA . SER A 1 158 ? 15.167 8.048 1.082 1.00 30.00 158 SER A CA 1
ATOM 1212 C C . SER A 1 158 ? 14.014 8.527 0.214 1.00 30.00 158 SER A C 1
ATOM 1213 O O . SER A 1 158 ? 12.876 8.393 0.592 1.00 30.00 158 SER A O 1
ATOM 1216 N N . ASP A 1 159 ? 14.388 9.098 -0.921 1.00 34.54 159 ASP A N 1
ATOM 1217 C CA . ASP A 1 159 ? 13.479 9.671 -1.932 1.00 35.61 159 ASP A CA 1
ATOM 1218 C C . ASP A 1 159 ? 12.253 8.772 -2.145 1.00 42.06 159 ASP A C 1
ATOM 1219 O O . ASP A 1 159 ? 12.421 7.621 -2.483 1.00 38.37 159 ASP A O 1
ATOM 1224 N N . ARG A 1 160 ? 11.069 9.342 -1.950 1.00 38.59 160 ARG A N 1
ATOM 1225 C CA . ARG A 1 160 ? 9.772 8.664 -2.136 1.00 37.31 160 ARG A CA 1
ATOM 1226 C C . ARG A 1 160 ? 8.924 9.528 -3.062 1.00 36.85 160 ARG A C 1
ATOM 1227 O O . ARG A 1 160 ? 7.841 9.901 -2.677 1.00 38.95 160 ARG A O 1
ATOM 1235 N N . THR A 1 161 ? 9.443 9.827 -4.246 1.00 32.43 161 THR A N 1
ATOM 1236 C CA . THR A 1 161 ? 8.775 10.599 -5.202 1.00 32.48 161 THR A CA 1
ATOM 1237 C C . THR A 1 161 ? 8.666 9.861 -6.536 1.00 32.16 161 THR A C 1
ATOM 1238 O O . THR A 1 161 ? 8.376 10.466 -7.534 1.00 31.11 161 THR A O 1
ATOM 1242 N N . GLY A 1 162 ? 8.726 8.548 -6.472 1.00 32.86 162 GLY A N 1
ATOM 1243 C CA . GLY A 1 162 ? 8.554 7.709 -7.669 1.00 34.88 162 GLY A CA 1
ATOM 1244 C C . GLY A 1 162 ? 7.123 7.711 -8.169 1.00 34.06 162 GLY A C 1
ATOM 1245 O O . GLY A 1 162 ? 6.169 8.032 -7.434 1.00 35.64 162 GLY A O 1
ATOM 1246 N N . ARG A 1 163 ? 6.960 7.369 -9.441 1.00 28.89 163 ARG A N 1
ATOM 1247 C CA . ARG A 1 163 ? 5.625 7.373 -10.071 1.00 27.97 163 ARG A CA 1
ATOM 1248 C C . ARG A 1 163 ? 5.435 6.214 -11.047 1.00 33.07 163 ARG A C 1
ATOM 1249 O O . ARG A 1 163 ? 6.380 5.748 -11.612 1.00 28.79 163 ARG A O 1
ATOM 1257 N N . LEU A 1 164 ? 4.181 5.832 -11.213 1.00 29.13 164 LEU A N 1
ATOM 1258 C CA . LEU A 1 164 ? 3.706 4.851 -12.217 1.00 26.15 164 LEU A CA 1
ATOM 1259 C C . LEU A 1 164 ? 2.782 5.537 -13.177 1.00 30.12 164 LEU A C 1
ATOM 1260 O O . LEU A 1 164 ? 1.864 6.195 -12.738 1.00 29.23 164 LEU A O 1
ATOM 1265 N N . MET A 1 165 ? 2.987 5.382 -14.458 1.00 27.71 165 MET A N 1
ATOM 1266 C CA . MET A 1 165 ? 2.257 5.996 -15.519 1.00 28.17 165 MET A CA 1
ATOM 1267 C C . MET A 1 165 ? 1.709 4.999 -16.493 1.00 28.16 165 MET A C 1
ATOM 1268 O O . MET A 1 165 ? 2.265 3.879 -16.679 1.00 28.71 165 MET A O 1
ATOM 1273 N N . LYS A 1 166 ? 0.713 5.411 -17.259 1.00 28.62 166 LYS A N 1
ATOM 1274 C CA . LYS A 1 166 ? 0.421 4.678 -18.428 1.00 32.02 166 LYS A CA 1
ATOM 1275 C C . LYS A 1 166 ? 0.462 5.642 -19.607 1.00 34.80 166 LYS A C 1
ATOM 1276 O O . LYS A 1 166 ? 0.235 6.806 -19.431 1.00 35.67 166 LYS A O 1
ATOM 1282 N N . TYR A 1 167 ? 0.756 5.101 -20.758 1.00 32.46 167 TYR A N 1
ATOM 1283 C CA . TYR A 1 167 ? 0.699 5.840 -22.024 1.00 35.28 167 TYR A CA 1
ATOM 1284 C C . TYR A 1 167 ? -0.159 5.081 -22.957 1.00 34.43 167 TYR A C 1
ATOM 1285 O O . TYR A 1 167 ? 0.087 3.896 -23.268 1.00 33.57 167 TYR A O 1
ATOM 1294 N N . ASP A 1 168 ? -1.131 5.770 -23.564 1.00 34.92 168 ASP A N 1
ATOM 1295 C CA . ASP A 1 168 ? -1.964 5.105 -24.525 1.00 40.80 168 ASP A CA 1
ATOM 1296 C C . ASP A 1 168 ? -1.754 5.594 -25.954 1.00 36.61 168 ASP A C 1
ATOM 1297 O O . ASP A 1 168 ? -2.038 6.763 -26.160 1.00 45.81 168 ASP A O 1
ATOM 1302 N N . PRO A 1 169 ? -1.319 4.740 -26.876 1.00 38.56 169 PRO A N 1
ATOM 1303 C CA . PRO A 1 169 ? -0.987 5.188 -28.190 1.00 39.77 169 PRO A CA 1
ATOM 1304 C C . PRO A 1 169 ? -2.185 5.725 -29.008 1.00 51.17 169 PRO A C 1
ATOM 1305 O O . PRO A 1 169 ? -1.984 6.406 -30.009 1.00 49.08 169 PRO A O 1
ATOM 1309 N N . SER A 1 170 ? -3.396 5.351 -28.653 1.00 57.06 170 SER A N 1
ATOM 1310 C CA . SER A 1 170 ? -4.530 5.816 -29.433 1.00 56.03 170 SER A CA 1
ATOM 1311 C C . SER A 1 170 ? -4.917 7.256 -29.012 1.00 53.00 170 SER A C 1
ATOM 1312 O O . SER A 1 170 ? -5.309 8.030 -29.854 1.00 68.83 170 SER A O 1
ATOM 1315 N N . THR A 1 171 ? -4.847 7.609 -27.743 1.00 48.83 171 THR A N 1
ATOM 1316 C CA . THR A 1 171 ? -4.901 9.009 -27.318 1.00 54.23 171 THR A CA 1
ATOM 1317 C C . THR A 1 171 ? -3.577 9.844 -27.427 1.00 53.87 171 THR A C 1
ATOM 1318 O O . THR A 1 171 ? -3.642 11.066 -27.350 1.00 50.17 171 THR A O 1
ATOM 1322 N N . LYS A 1 172 ? -2.392 9.201 -27.490 1.00 48.97 172 LYS A N 1
ATOM 1323 C CA . LYS A 1 172 ? -1.108 9.859 -27.141 1.00 40.38 172 LYS A CA 1
ATOM 1324 C C . LYS A 1 172 ? -1.059 10.576 -25.808 1.00 35.88 172 LYS A C 1
ATOM 1325 O O . LYS A 1 172 ? -0.288 11.496 -25.595 1.00 44.76 172 LYS A O 1
ATOM 1331 N N . GLU A 1 173 ? -1.910 10.198 -24.851 1.00 40.50 173 GLU A N 1
ATOM 1332 C CA . GLU A 1 173 ? -1.841 10.847 -23.598 1.00 41.15 173 GLU A CA 1
ATOM 1333 C C . GLU A 1 173 ? -1.166 9.889 -22.605 1.00 34.84 173 GLU A C 1
ATOM 1334 O O . GLU A 1 173 ? -1.308 8.666 -22.743 1.00 35.97 173 GLU A O 1
ATOM 1336 N N . THR A 1 174 ? -0.512 10.509 -21.651 1.00 36.00 174 THR A N 1
ATOM 1337 C CA . THR A 1 174 ? -0.043 9.833 -20.512 1.00 38.86 174 THR A CA 1
ATOM 1338 C C . THR A 1 174 ? -0.785 10.277 -19.266 1.00 36.44 174 THR A C 1
ATOM 1339 O O . THR A 1 174 ? -1.126 11.447 -19.109 1.00 37.65 174 THR A O 1
ATOM 1343 N N . THR A 1 175 ? -1.008 9.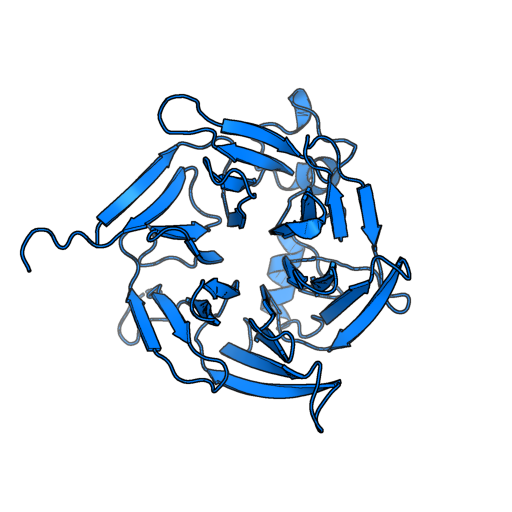301 -18.370 1.00 35.19 175 THR A N 1
ATOM 1344 C CA . THR A 1 175 ? -1.760 9.429 -17.147 1.00 34.59 175 THR A CA 1
ATOM 1345 C C . THR A 1 175 ? -0.962 9.002 -15.967 1.00 36.29 175 THR A C 1
ATOM 1346 O O . THR A 1 175 ? -0.278 7.985 -16.037 1.00 35.64 175 THR A O 1
ATOM 1350 N N . LEU A 1 176 ? -1.047 9.730 -14.870 1.00 34.09 176 LEU A N 1
ATOM 1351 C CA . LEU A 1 176 ? -0.455 9.342 -13.641 1.00 34.20 176 LEU A CA 1
ATOM 1352 C C . LEU A 1 176 ? -1.309 8.297 -12.895 1.00 43.78 176 LEU A C 1
ATOM 1353 O O . LEU A 1 176 ? -2.462 8.609 -12.559 1.00 42.43 176 LEU A O 1
ATOM 1358 N N . LEU A 1 177 ? -0.766 7.090 -12.624 1.00 33.25 177 LEU A N 1
ATOM 1359 C CA . LEU A 1 177 ? -1.513 6.066 -11.872 1.00 34.25 177 LEU A CA 1
ATOM 1360 C C . LEU A 1 177 ? -1.201 6.093 -10.382 1.00 39.91 177 LEU A C 1
ATOM 1361 O O . LEU A 1 177 ? -2.098 5.970 -9.537 1.00 36.39 177 LEU A O 1
ATOM 1366 N N . LEU A 1 178 ? 0.073 6.237 -10.040 1.00 32.42 178 LEU A N 1
ATOM 1367 C CA . LEU A 1 178 ? 0.512 6.275 -8.694 1.00 32.62 178 LEU A CA 1
ATOM 1368 C C . LEU A 1 178 ? 1.634 7.287 -8.572 1.00 40.08 178 LEU A C 1
ATOM 1369 O O . LEU A 1 178 ? 2.457 7.419 -9.514 1.00 34.76 178 LEU A O 1
ATOM 1374 N N . LYS A 1 179 ? 1.666 7.982 -7.430 1.00 35.16 179 LYS A N 1
ATOM 1375 C CA . LYS A 1 179 ? 2.737 8.857 -7.056 1.00 37.37 179 LYS A CA 1
ATOM 1376 C C . LYS A 1 179 ? 3.269 8.481 -5.725 1.00 31.69 179 LYS A C 1
ATOM 1377 O O . LYS A 1 179 ? 2.746 7.561 -5.062 1.00 38.43 179 LYS A O 1
ATOM 1383 N N . GLU A 1 180 ? 4.337 9.133 -5.277 1.00 34.21 180 GLU A N 1
ATOM 1384 C CA . GLU A 1 180 ? 4.999 8.874 -3.990 1.00 37.61 180 GLU A CA 1
ATOM 1385 C C . GLU A 1 180 ? 5.398 7.455 -3.722 1.00 36.95 180 GLU A C 1
ATOM 1386 O O . GLU A 1 180 ? 5.258 6.906 -2.641 1.00 38.77 180 GLU A O 1
ATOM 1392 N N . LEU A 1 181 ? 5.932 6.817 -4.767 1.00 34.48 181 LEU A N 1
ATOM 1393 C CA . LEU A 1 181 ? 6.479 5.536 -4.624 1.00 32.96 181 LEU A CA 1
ATOM 1394 C C . LEU A 1 181 ? 7.911 5.590 -4.181 1.00 32.84 181 LEU A C 1
ATOM 1395 O O . LEU A 1 181 ? 8.600 6.557 -4.483 1.00 34.11 181 LEU A O 1
ATOM 1400 N N . HIS A 1 182 ? 8.346 4.572 -3.499 1.00 32.26 182 HIS A N 1
ATOM 1401 C CA . HIS A 1 182 ? 9.660 4.462 -2.872 1.00 29.63 182 HIS A CA 1
ATOM 1402 C C . HIS A 1 182 ? 10.684 3.730 -3.760 1.00 30.24 182 HIS A C 1
ATOM 1403 O O . HIS A 1 182 ? 11.157 2.632 -3.459 1.00 32.64 182 HIS A O 1
ATOM 1410 N N . VAL A 1 183 ? 11.161 4.502 -4.749 1.00 29.46 183 VAL A N 1
ATOM 1411 C CA . VAL A 1 183 ? 12.110 4.001 -5.786 1.00 30.94 183 VAL A CA 1
ATOM 1412 C C . VAL A 1 183 ? 11.502 2.807 -6.528 1.00 25.83 183 VAL A C 1
ATOM 1413 O O . VAL A 1 183 ? 12.017 1.680 -6.348 1.00 29.52 183 VAL A O 1
ATOM 1417 N N . PRO A 1 184 ? 10.538 3.083 -7.421 1.00 28.02 184 PRO A N 1
ATOM 1418 C CA . PRO A 1 184 ? 9.853 2.028 -8.203 1.00 29.04 184 PRO A CA 1
ATOM 1419 C C . PRO A 1 184 ? 10.668 1.573 -9.424 1.00 28.40 184 PRO A C 1
ATOM 1420 O O . PRO A 1 184 ? 10.349 1.996 -10.535 1.00 29.20 184 PRO A O 1
ATOM 1424 N N . GLY A 1 185 ? 11.603 0.678 -9.173 1.00 27.34 185 GLY A N 1
ATOM 1425 C CA . GLY A 1 185 ? 12.496 0.196 -10.231 1.00 27.71 185 GLY A CA 1
ATOM 1426 C C . GLY A 1 185 ? 12.003 -0.998 -10.986 1.00 29.58 185 GLY A C 1
ATOM 1427 O O . GLY A 1 185 ? 12.747 -1.531 -11.811 1.00 28.07 185 GLY A O 1
ATOM 1428 N N . GLY A 1 186 ? 10.820 -1.460 -10.686 1.00 25.55 186 GLY A N 1
ATOM 1429 C CA . GLY A 1 186 ? 10.281 -2.634 -11.471 1.00 25.20 186 GLY A CA 1
ATOM 1430 C C . GLY A 1 186 ? 8.740 -2.492 -11.642 1.00 25.32 186 GLY A C 1
ATOM 1431 O O . GLY A 1 186 ? 8.078 -1.995 -10.708 1.00 25.30 186 GLY A O 1
ATOM 1432 N N . ALA A 1 187 ? 8.219 -2.919 -12.796 1.00 24.79 187 ALA A N 1
ATOM 1433 C CA . ALA A 1 187 ? 6.767 -2.849 -13.088 1.00 25.96 187 ALA A CA 1
ATOM 1434 C C . ALA A 1 187 ? 6.424 -3.881 -14.167 1.00 25.39 187 ALA A C 1
ATOM 1435 O O . ALA A 1 187 ? 7.037 -3.826 -15.252 1.00 27.87 187 ALA A O 1
ATOM 1437 N N . GLU A 1 188 ? 5.480 -4.783 -13.877 1.00 23.85 188 GLU A N 1
ATOM 1438 C CA . GLU A 1 188 ? 5.095 -5.834 -14.856 1.00 24.83 188 GLU A CA 1
ATOM 1439 C C . GLU A 1 188 ? 3.582 -6.081 -14.804 1.00 24.54 188 GLU A C 1
ATOM 1440 O O . GLU A 1 188 ? 3.045 -6.264 -13.693 1.00 27.57 188 GLU A O 1
ATOM 1446 N N . ILE A 1 189 ? 2.939 -6.081 -15.975 1.00 26.67 189 ILE A N 1
ATOM 1447 C CA . ILE A 1 189 ? 1.511 -6.331 -16.112 1.00 27.76 189 ILE A CA 1
ATOM 1448 C C . ILE A 1 189 ? 1.192 -7.833 -15.997 1.00 25.97 189 ILE A C 1
ATOM 1449 O O . ILE A 1 189 ? 2.033 -8.671 -16.309 1.00 26.26 189 ILE A O 1
ATOM 1454 N N . SER A 1 190 ? 0.010 -8.119 -15.393 1.00 27.00 190 SER A N 1
ATOM 1455 C CA . SER A 1 190 ? -0.478 -9.513 -15.353 1.00 29.09 190 SER A CA 1
ATOM 1456 C C . SER A 1 190 ? -0.830 -10.040 -16.775 1.00 29.08 190 SER A C 1
ATOM 1457 O O . SER A 1 190 ? -1.046 -9.252 -17.726 1.00 28.95 190 SER A O 1
ATOM 1460 N N . ALA A 1 191 ? -0.781 -11.355 -16.886 1.00 30.21 191 ALA A N 1
ATOM 1461 C CA . ALA A 1 191 ? -1.053 -12.037 -18.145 1.00 31.12 191 ALA A CA 1
ATOM 1462 C C . ALA A 1 191 ? -2.467 -11.612 -18.675 1.00 33.28 191 ALA A C 1
ATOM 1463 O O . ALA A 1 191 ? -2.623 -11.458 -19.847 1.00 35.34 191 ALA A O 1
ATOM 1465 N N . ASP A 1 192 ? -3.426 -11.417 -17.763 1.00 33.84 192 ASP A N 1
ATOM 1466 C CA . ASP A 1 192 ? -4.827 -11.092 -18.152 1.00 34.92 192 ASP A CA 1
ATOM 1467 C C . ASP A 1 192 ? -5.102 -9.581 -18.141 1.00 36.87 192 ASP A C 1
ATOM 1468 O O . ASP A 1 192 ? -6.282 -9.212 -18.309 1.00 36.84 192 ASP A O 1
ATOM 1473 N N . GLY A 1 193 ? -4.080 -8.740 -17.955 1.00 37.85 193 GLY A N 1
ATOM 1474 C CA . GLY A 1 193 ? -4.313 -7.312 -17.956 1.00 32.71 193 GLY A CA 1
ATOM 1475 C C . GLY A 1 193 ? -5.081 -6.741 -16.793 1.00 30.55 193 GLY A C 1
ATOM 1476 O O . GLY A 1 193 ? -5.390 -5.553 -16.841 1.00 33.21 193 GLY A O 1
ATOM 1477 N N . SER A 1 194 ? -5.355 -7.502 -15.727 1.00 30.73 194 SER A N 1
ATOM 1478 C CA . SER A 1 194 ? -6.114 -6.915 -14.633 1.00 29.93 194 SER A CA 1
ATOM 1479 C C . SER A 1 194 ? -5.389 -6.182 -13.558 1.00 30.34 194 SER A C 1
ATOM 1480 O O . SER A 1 194 ? -5.978 -5.426 -12.819 1.00 32.75 194 SER A O 1
ATOM 1483 N N . PHE A 1 195 ? -4.037 -6.303 -13.547 1.00 30.15 195 PHE A N 1
ATOM 1484 C CA . PHE A 1 195 ? -3.279 -5.639 -12.556 1.00 29.29 195 PHE A CA 1
ATOM 1485 C C . PHE A 1 195 ? -1.838 -5.434 -13.044 1.00 27.07 195 PHE A C 1
ATOM 1486 O O . PHE A 1 195 ? -1.386 -6.151 -13.936 1.00 27.06 195 PHE A O 1
ATOM 1494 N N . VAL A 1 196 ? -1.177 -4.494 -12.397 1.00 28.15 196 VAL A N 1
ATOM 1495 C CA . VAL A 1 196 ? 0.286 -4.255 -12.563 1.00 31.86 196 VAL A CA 1
ATOM 1496 C C . VAL A 1 196 ? 0.942 -4.399 -11.218 1.00 32.30 196 VAL A C 1
ATOM 1497 O O . VAL A 1 196 ? 0.440 -3.859 -10.243 1.00 30.81 196 VAL A O 1
ATOM 1501 N N . VAL A 1 197 ? 2.040 -5.136 -11.138 1.00 25.17 197 VAL A N 1
ATOM 1502 C CA . VAL A 1 197 ? 2.838 -5.272 -9.914 1.00 25.04 197 VAL A CA 1
ATOM 1503 C C . VAL A 1 197 ? 3.996 -4.292 -10.026 1.00 26.34 197 VAL A C 1
ATOM 1504 O O . VAL A 1 197 ? 4.596 -4.128 -11.111 1.00 26.94 197 VAL A O 1
ATOM 1508 N N . VAL A 1 198 ? 4.303 -3.617 -8.912 1.00 26.02 198 VAL A N 1
ATOM 1509 C CA . VAL A 1 198 ? 5.317 -2.570 -8.853 1.00 27.26 198 VAL A CA 1
ATOM 1510 C C . VAL A 1 198 ? 6.267 -2.893 -7.716 1.00 27.19 198 VAL A C 1
ATOM 1511 O O . VAL A 1 198 ? 5.849 -3.198 -6.633 1.00 27.11 198 VAL A O 1
ATOM 1515 N N . ALA A 1 199 ? 7.577 -2.812 -7.959 1.00 25.19 199 ALA A N 1
ATOM 1516 C CA . ALA A 1 199 ? 8.614 -3.072 -6.954 1.00 25.65 199 ALA A CA 1
ATOM 1517 C C . ALA A 1 199 ? 9.020 -1.734 -6.352 1.00 32.09 199 ALA A C 1
ATOM 1518 O O . ALA A 1 199 ? 9.391 -0.857 -7.111 1.00 31.66 199 ALA A O 1
ATOM 1520 N N . GLU A 1 200 ? 8.975 -1.584 -5.042 1.00 29.19 200 GLU A N 1
ATOM 1521 C CA . GLU A 1 200 ? 9.453 -0.326 -4.389 1.00 30.03 200 GLU A CA 1
ATOM 1522 C C . GLU A 1 200 ? 10.726 -0.666 -3.697 1.00 26.51 200 GLU A C 1
ATOM 1523 O O . GLU A 1 200 ? 10.778 -1.377 -2.683 1.00 29.10 200 GLU A O 1
ATOM 1529 N N . PHE A 1 201 ? 11.848 -0.328 -4.342 1.00 26.59 201 PHE A N 1
ATOM 1530 C CA . PHE A 1 201 ? 13.128 -0.823 -3.884 1.00 27.14 201 PHE A CA 1
ATOM 1531 C C . PHE A 1 201 ? 13.398 -0.447 -2.392 1.00 25.54 201 PHE A C 1
ATOM 1532 O O . PHE A 1 201 ? 13.786 -1.332 -1.628 1.00 29.17 201 PHE A O 1
ATOM 1540 N N . LEU A 1 202 ? 13.146 0.803 -2.082 1.00 31.26 202 LEU A N 1
ATOM 1541 C CA . LEU A 1 202 ? 13.470 1.287 -0.703 1.00 33.40 202 LEU A CA 1
ATOM 1542 C C . LEU A 1 202 ? 12.536 0.828 0.389 1.00 36.84 202 LEU A C 1
ATOM 1543 O O . LEU A 1 202 ? 12.843 1.017 1.563 1.00 36.75 202 LEU A O 1
ATOM 1548 N N . SER A 1 203 ? 11.399 0.295 0.009 1.00 30.92 203 SER A N 1
ATOM 1549 C CA . SER A 1 203 ? 10.396 -0.286 0.969 1.00 33.93 203 SER A CA 1
ATOM 1550 C C . SER A 1 203 ? 10.350 -1.806 0.913 1.00 33.60 203 SER A C 1
ATOM 1551 O O . SER A 1 203 ? 9.464 -2.468 1.517 1.00 32.93 203 SER A O 1
ATOM 1554 N N . ASN A 1 204 ? 11.255 -2.424 0.181 1.00 32.94 204 ASN A N 1
ATOM 1555 C CA . ASN A 1 204 ? 11.424 -3.880 0.286 1.00 31.35 204 ASN A CA 1
ATOM 1556 C C . ASN A 1 204 ? 10.114 -4.597 0.031 1.00 29.16 204 ASN A C 1
ATOM 1557 O O . ASN A 1 204 ? 9.730 -5.547 0.742 1.00 29.71 204 ASN A O 1
ATOM 1562 N N . ARG A 1 205 ? 9.403 -4.156 -0.971 1.00 30.24 205 ARG A N 1
ATOM 1563 C CA . ARG A 1 205 ? 8.105 -4.750 -1.266 1.00 28.49 205 ARG A CA 1
ATOM 1564 C C . ARG A 1 205 ? 7.624 -4.645 -2.680 1.00 29.34 205 ARG A C 1
ATOM 1565 O O . ARG A 1 205 ? 8.113 -3.807 -3.473 1.00 28.50 205 ARG A O 1
ATOM 1573 N N . ILE A 1 206 ? 6.623 -5.456 -2.975 1.00 28.28 206 ILE A N 1
ATOM 1574 C CA . ILE A 1 206 ? 5.905 -5.417 -4.209 1.00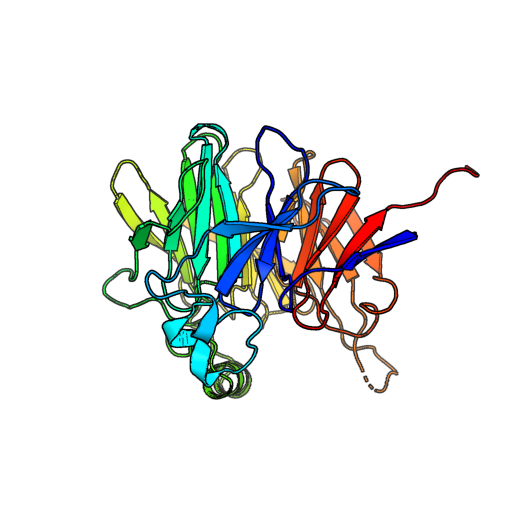 28.48 206 ILE A CA 1
ATOM 1575 C C . ILE A 1 206 ? 4.512 -4.995 -3.866 1.00 30.13 206 ILE A C 1
ATOM 1576 O O . ILE A 1 206 ? 3.982 -5.500 -2.893 1.00 30.15 206 ILE A O 1
ATOM 1581 N N . VAL A 1 207 ? 3.940 -4.053 -4.567 1.00 28.37 207 VAL A N 1
ATOM 1582 C CA . VAL A 1 207 ? 2.526 -3.644 -4.509 1.00 29.12 207 VAL A CA 1
ATOM 1583 C C . VAL A 1 207 ? 1.778 -4.001 -5.767 1.00 32.59 207 VAL A C 1
ATOM 1584 O O . VAL A 1 207 ? 2.396 -4.204 -6.798 1.00 28.86 207 VAL A O 1
ATOM 1588 N N . LYS A 1 208 ? 0.433 -4.098 -5.687 1.00 30.14 208 LYS A N 1
ATOM 1589 C CA . LYS A 1 208 ? -0.392 -4.589 -6.813 1.00 28.78 208 LYS A CA 1
ATOM 1590 C C . LYS A 1 208 ? -1.354 -3.463 -7.095 1.00 33.79 208 LYS A C 1
ATOM 1591 O O . LYS A 1 208 ? -2.159 -3.051 -6.221 1.00 34.24 208 LYS A O 1
ATOM 1597 N N . TYR A 1 209 ? -1.279 -2.935 -8.303 1.00 27.87 209 TYR A N 1
ATOM 1598 C CA . TYR A 1 209 ? -2.150 -1.873 -8.773 1.00 29.18 209 TYR A CA 1
ATOM 1599 C C . TYR A 1 209 ? -3.210 -2.423 -9.695 1.00 27.74 209 TYR A C 1
ATOM 1600 O O . TYR A 1 209 ? -2.913 -3.129 -10.657 1.00 29.97 209 TYR A O 1
ATOM 1609 N N . TRP A 1 210 ? -4.491 -2.163 -9.358 1.00 31.07 210 TRP A N 1
ATOM 1610 C CA . TRP A 1 210 ? -5.558 -2.724 -10.130 1.00 32.02 210 TRP A CA 1
ATOM 1611 C C . TRP A 1 210 ? -5.976 -1.927 -11.355 1.00 28.19 210 TRP A C 1
ATOM 1612 O O . TRP A 1 210 ? -6.292 -0.730 -11.213 1.00 31.78 210 TRP A O 1
ATOM 1623 N N . LEU A 1 211 ? -5.995 -2.590 -12.506 1.00 30.63 211 LEU A N 1
ATOM 1624 C CA . LEU A 1 211 ? -6.486 -2.004 -13.772 1.00 31.98 211 LEU A CA 1
ATOM 1625 C C . LEU A 1 211 ? -8.023 -2.326 -13.941 1.00 36.39 211 LEU A C 1
ATOM 1626 O O . LEU A 1 211 ? -8.682 -1.730 -14.725 1.00 39.84 211 LEU A O 1
ATOM 1631 N N . GLU A 1 212 ? -8.511 -3.334 -13.258 1.00 35.92 212 GLU A N 1
ATOM 1632 C CA . GLU A 1 212 ? -9.889 -3.820 -13.396 1.00 32.38 212 GLU A CA 1
ATOM 1633 C C . GLU A 1 212 ? -10.325 -4.279 -12.022 1.00 37.55 212 GLU A C 1
ATOM 1634 O O . GLU A 1 212 ? -9.538 -4.289 -11.079 1.00 33.94 212 GLU A O 1
ATOM 1640 N N . GLY A 1 213 ? -11.585 -4.719 -11.919 1.00 33.74 213 GLY A N 1
ATOM 1641 C CA . GLY A 1 213 ? -12.165 -5.121 -10.669 1.00 33.19 213 GLY A CA 1
ATOM 1642 C C . GLY A 1 213 ? -12.731 -3.945 -9.848 1.00 28.52 213 GLY A C 1
ATOM 1643 O O . GLY A 1 213 ? -12.512 -2.779 -10.110 1.00 32.52 213 GLY A O 1
ATOM 1644 N N . PRO A 1 214 ? -13.399 -4.244 -8.704 1.00 32.12 214 PRO A N 1
ATOM 1645 C CA . PRO A 1 214 ? -13.882 -3.186 -7.832 1.00 32.21 214 PRO A CA 1
ATOM 1646 C C . PRO A 1 214 ? -12.845 -2.260 -7.192 1.00 36.84 214 PRO A C 1
ATOM 1647 O O . PRO A 1 214 ? -13.160 -1.156 -6.808 1.00 38.06 214 PRO A O 1
ATOM 1651 N N . LYS A 1 215 ? -11.571 -2.678 -7.145 1.00 32.98 215 LYS A N 1
ATOM 1652 C CA . LYS A 1 215 ? -10.517 -1.835 -6.603 1.00 35.71 215 LYS A CA 1
ATOM 1653 C C . LYS A 1 215 ? -9.681 -1.133 -7.688 1.00 35.44 215 LYS A C 1
ATOM 1654 O O . LYS A 1 215 ? -8.602 -0.614 -7.403 1.00 36.58 215 LYS A O 1
ATOM 1660 N N . LYS A 1 216 ? -10.168 -1.167 -8.888 1.00 33.12 216 LYS A N 1
ATOM 1661 C CA . LYS A 1 216 ? -9.542 -0.421 -10.018 1.00 32.39 216 LYS A CA 1
ATOM 1662 C C . LYS A 1 216 ? -9.114 0.954 -9.632 1.00 37.76 216 LYS A C 1
ATOM 1663 O O . LYS A 1 216 ? -9.893 1.719 -9.049 1.00 36.96 216 LYS A O 1
ATOM 1669 N N . GLY A 1 217 ? -7.839 1.286 -9.946 1.00 34.52 217 GLY A N 1
ATOM 1670 C CA . GLY A 1 217 ? -7.279 2.594 -9.673 1.00 38.18 217 GLY A CA 1
ATOM 1671 C C . GLY A 1 217 ? -6.644 2.721 -8.319 1.00 37.96 217 GLY A C 1
ATOM 1672 O O . GLY A 1 217 ? -6.186 3.775 -7.999 1.00 46.04 217 GLY A O 1
ATOM 1673 N N . SER A 1 218 ? -6.556 1.647 -7.548 1.00 37.68 218 SER A N 1
ATOM 1674 C CA . SER A 1 218 ? -5.893 1.624 -6.281 1.00 35.54 218 SER A CA 1
ATOM 1675 C C . SER A 1 218 ? -4.836 0.492 -6.245 1.00 32.94 218 SER A C 1
ATOM 1676 O O . SER A 1 218 ? -4.839 -0.425 -7.056 1.00 32.95 218 SER A O 1
ATOM 1679 N N . ALA A 1 219 ? -3.967 0.610 -5.258 1.00 32.88 219 ALA A N 1
ATOM 1680 C CA . ALA A 1 219 ? -2.920 -0.329 -5.002 1.00 34.48 219 ALA A CA 1
ATOM 1681 C C . ALA A 1 219 ? -2.879 -0.839 -3.599 1.00 38.70 219 ALA A C 1
ATOM 1682 O O . ALA A 1 219 ? -3.258 -0.139 -2.646 1.00 40.52 219 ALA A O 1
ATOM 1684 N N . GLU A 1 220 ? -2.421 -2.071 -3.450 1.00 32.96 220 GLU A N 1
ATOM 1685 C CA . GLU A 1 220 ? -2.363 -2.694 -2.141 1.00 36.14 220 GLU A CA 1
ATOM 1686 C C . GLU A 1 220 ? -1.051 -3.430 -2.014 1.00 35.10 220 GLU A C 1
ATOM 1687 O O . GLU A 1 220 ? -0.477 -3.915 -3.009 1.00 35.73 220 GLU A O 1
ATOM 1693 N N . PHE A 1 221 ? -0.582 -3.535 -0.798 1.00 35.58 221 PHE A N 1
ATOM 1694 C CA . PHE A 1 221 ? 0.572 -4.363 -0.492 1.00 35.03 221 PHE A CA 1
ATOM 1695 C C . PHE A 1 221 ? 0.426 -5.787 -1.027 1.00 34.12 221 PHE A C 1
ATOM 1696 O O . PHE A 1 221 ? -0.665 -6.377 -0.854 1.00 38.10 221 PHE A O 1
ATOM 1704 N N . LEU A 1 222 ? 1.482 -6.359 -1.639 1.00 31.94 222 LEU A N 1
ATOM 1705 C CA . LEU A 1 222 ? 1.443 -7.717 -2.143 1.00 29.05 222 LEU A CA 1
ATOM 1706 C C . LEU A 1 222 ? 2.385 -8.692 -1.393 1.00 31.88 222 LEU A C 1
ATOM 1707 O O . LEU A 1 222 ? 1.934 -9.694 -0.813 1.00 34.04 222 LEU A O 1
ATOM 1712 N N . VAL A 1 223 ? 3.694 -8.423 -1.365 1.00 29.95 223 VAL A N 1
ATOM 1713 C CA . VAL A 1 223 ? 4.686 -9.335 -0.748 1.00 31.13 223 VAL A CA 1
ATOM 1714 C C . VAL A 1 223 ? 5.938 -8.567 -0.456 1.00 31.13 223 VAL A C 1
ATOM 1715 O O . VAL A 1 223 ? 6.290 -7.648 -1.213 1.00 29.39 223 VAL A O 1
ATOM 1719 N N . THR A 1 224 ? 6.560 -8.898 0.669 1.00 31.91 224 THR A N 1
ATOM 1720 C CA . THR A 1 224 ? 7.904 -8.438 1.032 1.00 31.98 224 THR A CA 1
ATOM 1721 C C . THR A 1 224 ? 8.967 -9.155 0.237 1.00 30.39 224 THR A C 1
ATOM 1722 O O . THR A 1 224 ? 9.033 -10.384 0.200 1.00 33.42 224 THR A O 1
ATOM 1726 N N . ILE A 1 225 ? 9.808 -8.333 -0.416 1.00 29.97 225 ILE A N 1
ATOM 1727 C CA . ILE A 1 225 ? 10.987 -8.824 -1.079 1.00 31.86 225 ILE A CA 1
ATOM 1728 C C . ILE A 1 225 ? 12.166 -7.905 -0.753 1.00 25.76 225 ILE A C 1
ATOM 1729 O O . ILE A 1 225 ? 12.040 -6.712 -0.931 1.00 29.10 225 ILE A O 1
ATOM 1734 N N . PRO A 1 226 ? 13.300 -8.466 -0.298 1.00 29.13 226 PRO A N 1
ATOM 1735 C CA . PRO A 1 226 ? 14.507 -7.546 -0.019 1.00 28.16 226 PRO A CA 1
ATOM 1736 C C . PRO A 1 226 ? 15.040 -6.879 -1.278 1.00 27.08 226 PRO A C 1
ATOM 1737 O O . PRO A 1 226 ? 15.356 -7.607 -2.248 1.00 28.67 226 PRO A O 1
ATOM 1741 N N . ASN A 1 227 ? 15.125 -5.563 -1.252 1.00 27.40 227 ASN A N 1
ATOM 1742 C CA . ASN A 1 227 ? 15.821 -4.745 -2.290 1.00 27.37 227 ASN A CA 1
ATOM 1743 C C . ASN A 1 227 ? 15.366 -5.240 -3.703 1.00 27.03 227 ASN A C 1
ATOM 1744 O O . ASN A 1 227 ? 16.197 -5.691 -4.495 1.00 29.25 227 ASN A O 1
ATOM 1749 N N . PRO A 1 228 ? 14.075 -5.140 -3.977 1.00 27.63 228 PRO A N 1
ATOM 1750 C CA . PRO A 1 228 ? 13.521 -5.718 -5.236 1.00 25.58 228 PRO A CA 1
ATOM 1751 C C . PRO A 1 228 ? 13.876 -4.805 -6.386 1.00 27.62 228 PRO A C 1
ATOM 1752 O O . PRO A 1 228 ? 13.756 -3.597 -6.300 1.00 29.42 228 PRO A O 1
ATOM 1756 N N . GLY A 1 229 ? 14.282 -5.398 -7.508 1.00 25.01 229 GLY A N 1
ATOM 1757 C CA . GLY A 1 229 ? 14.520 -4.590 -8.710 1.00 25.48 229 GLY A CA 1
ATOM 1758 C C . GLY A 1 229 ? 13.458 -4.749 -9.786 1.00 25.54 229 GLY A C 1
ATOM 1759 O O . GLY A 1 229 ? 12.292 -4.587 -9.501 1.00 26.52 229 GLY A O 1
ATOM 1760 N N . ASN A 1 230 ? 13.875 -5.058 -11.028 1.00 22.72 230 ASN A N 1
ATOM 1761 C CA A ASN A 1 230 ? 13.011 -5.247 -12.178 0.50 21.08 230 ASN A CA 1
ATOM 1762 C CA B ASN A 1 230 ? 12.816 -5.100 -12.100 0.50 20.57 230 ASN A CA 1
ATOM 1763 C C . ASN A 1 230 ? 12.092 -6.461 -11.937 1.00 21.20 230 ASN A C 1
ATOM 1764 O O . ASN A 1 230 ? 12.596 -7.438 -11.342 1.00 22.88 230 ASN A O 1
ATOM 1773 N N . ILE A 1 231 ? 10.902 -6.454 -12.507 1.00 22.85 231 ILE A N 1
ATOM 1774 C CA . ILE A 1 231 ? 9.946 -7.562 -12.529 1.00 22.87 231 ILE A CA 1
ATOM 1775 C C . ILE A 1 231 ? 9.629 -7.919 -13.960 1.00 22.49 231 ILE A C 1
ATOM 1776 O O . ILE A 1 231 ? 9.283 -6.996 -14.742 1.00 22.97 231 ILE A O 1
ATOM 1781 N N . LYS A 1 232 ? 9.723 -9.201 -14.314 1.00 22.19 232 LYS A N 1
ATOM 1782 C CA . LYS A 1 232 ? 9.365 -9.686 -15.625 1.00 22.68 232 LYS A CA 1
ATOM 1783 C C . LYS A 1 232 ? 8.547 -10.950 -15.554 1.00 24.18 232 LYS A C 1
ATOM 1784 O O . LYS A 1 232 ? 8.962 -11.915 -14.897 1.00 23.85 232 LYS A O 1
ATOM 1790 N N . ARG A 1 233 ? 7.438 -10.916 -16.270 1.00 22.82 233 ARG A N 1
ATOM 1791 C CA . ARG A 1 233 ? 6.492 -12.059 -16.267 1.00 24.04 233 ARG A CA 1
ATOM 1792 C C . ARG A 1 233 ? 6.974 -13.188 -17.188 1.00 25.46 233 ARG A C 1
ATOM 1793 O O . ARG A 1 233 ? 7.443 -12.933 -18.251 1.00 28.41 233 ARG A O 1
ATOM 1801 N N . ASN A 1 234 ? 6.779 -14.469 -16.788 1.00 24.79 234 ASN A N 1
ATOM 1802 C CA . ASN A 1 234 ? 7.121 -15.580 -17.642 1.00 26.15 234 ASN A CA 1
ATOM 1803 C C . ASN A 1 234 ? 5.860 -16.099 -18.366 1.00 27.11 234 ASN A C 1
ATOM 1804 O O . ASN A 1 234 ? 4.771 -15.544 -18.225 1.00 27.97 234 ASN A O 1
ATOM 1809 N N . SER A 1 235 ? 6.094 -17.124 -19.194 1.00 27.70 235 SER A N 1
ATOM 1810 C CA . SER A 1 235 ? 4.967 -17.618 -19.992 1.00 33.13 235 SER A CA 1
ATOM 1811 C C . SER A 1 235 ? 3.844 -18.265 -19.216 1.00 36.17 235 SER A C 1
ATOM 1812 O O . SER A 1 235 ? 2.746 -18.427 -19.750 1.00 34.28 235 SER A O 1
ATOM 1815 N N . ASP A 1 236 ? 4.095 -18.670 -17.978 1.00 32.37 236 ASP A N 1
ATOM 1816 C CA . ASP A 1 236 ? 3.094 -19.179 -17.061 1.00 29.62 236 ASP A CA 1
ATOM 1817 C C . ASP A 1 236 ? 2.308 -18.125 -16.315 1.00 34.43 236 ASP A C 1
ATOM 1818 O O . ASP A 1 236 ? 1.337 -18.438 -15.593 1.00 35.86 236 ASP A O 1
ATOM 1823 N N . GLY A 1 237 ? 2.695 -16.836 -16.466 1.00 30.25 237 GLY A N 1
ATOM 1824 C CA . GLY A 1 237 ? 2.023 -15.813 -15.819 1.00 26.95 237 GLY A CA 1
ATOM 1825 C C . GLY A 1 237 ? 2.558 -15.424 -14.451 1.00 24.47 237 GLY A C 1
ATOM 1826 O O . GLY A 1 237 ? 1.949 -14.595 -13.760 1.00 29.78 237 GLY A O 1
ATOM 1827 N N . HIS A 1 238 ? 3.696 -16.026 -14.102 1.00 27.13 238 HIS A N 1
ATOM 1828 C CA . HIS A 1 238 ? 4.315 -15.686 -12.845 1.00 26.50 238 HIS A CA 1
ATOM 1829 C C . HIS A 1 238 ? 5.340 -14.618 -13.060 1.00 25.16 238 HIS A C 1
ATOM 1830 O O . HIS A 1 238 ? 5.847 -14.453 -14.158 1.00 27.37 238 HIS A O 1
ATOM 1837 N N . PHE A 1 239 ? 5.786 -14.021 -11.953 1.00 25.75 239 PHE A N 1
ATOM 1838 C CA . PHE A 1 239 ? 6.710 -12.863 -11.981 1.00 22.69 239 PHE A CA 1
ATOM 1839 C C . PHE A 1 239 ? 8.062 -13.218 -11.351 1.00 24.37 239 PHE A C 1
ATOM 1840 O O . PHE A 1 239 ? 8.170 -13.717 -10.192 1.00 26.51 239 PHE A O 1
ATOM 1848 N N . TRP A 1 240 ? 9.087 -12.921 -12.104 1.00 22.99 240 TRP A N 1
ATOM 1849 C CA . TRP A 1 240 ? 10.485 -12.973 -11.615 1.00 22.42 240 TRP A CA 1
ATOM 1850 C C . TRP A 1 240 ? 10.974 -11.585 -11.233 1.00 26.46 240 TRP A C 1
ATOM 1851 O O . TRP A 1 240 ? 10.869 -10.640 -12.023 1.00 23.61 240 TRP A O 1
ATOM 1862 N N . VAL A 1 241 ? 11.509 -11.473 -10.029 1.00 24.28 241 VAL A N 1
ATOM 1863 C CA . VAL A 1 241 ? 12.118 -10.206 -9.532 1.00 24.58 241 VAL A CA 1
ATOM 1864 C C . VAL A 1 241 ? 13.512 -10.436 -9.021 1.00 23.13 241 VAL A C 1
ATOM 1865 O O . VAL A 1 241 ? 13.831 -11.502 -8.452 1.00 24.11 241 VAL A O 1
ATOM 1869 N N . SER A 1 242 ? 14.391 -9.454 -9.250 1.00 22.45 242 SER A N 1
ATOM 1870 C CA . SER A 1 242 ? 15.721 -9.482 -8.627 1.00 22.97 242 SER A CA 1
ATOM 1871 C C . SER A 1 242 ? 15.646 -9.005 -7.152 1.00 23.25 242 SER A C 1
ATOM 1872 O O . SER A 1 242 ? 14.814 -8.201 -6.773 1.00 23.83 242 SER A O 1
ATOM 1875 N N . SER A 1 243 ? 16.482 -9.688 -6.333 1.00 24.70 243 SER A N 1
ATOM 1876 C CA . SER A 1 243 ? 16.484 -9.379 -4.914 1.00 28.45 243 SER A CA 1
ATOM 1877 C C . SER A 1 243 ? 17.929 -9.529 -4.347 1.00 29.01 243 SER A C 1
ATOM 1878 O O . SER A 1 243 ? 18.718 -10.331 -4.777 1.00 28.61 243 SER A O 1
ATOM 1881 N N . SER A 1 244 ? 18.188 -8.765 -3.287 1.00 29.39 244 SER A N 1
ATOM 1882 C CA . SER A 1 244 ? 19.427 -8.957 -2.527 1.00 31.39 244 SER A CA 1
ATOM 1883 C C . SER A 1 244 ? 19.119 -8.645 -1.081 1.00 29.16 244 SER A C 1
ATOM 1884 O O . SER A 1 244 ? 18.347 -7.727 -0.779 1.00 30.72 244 SER A O 1
ATOM 1887 N N . GLU A 1 245 ? 19.776 -9.408 -0.212 1.00 35.77 245 GLU A N 1
ATOM 1888 C CA . GLU A 1 245 ? 19.491 -9.344 1.221 1.00 38.24 245 GLU A CA 1
ATOM 1889 C C . GLU A 1 245 ? 20.823 -9.305 1.941 1.00 33.62 245 GLU A C 1
ATOM 1890 O O . GLU A 1 245 ? 21.711 -10.089 1.625 1.00 33.76 245 GLU A O 1
ATOM 1896 N N . GLU A 1 246 ? 20.964 -8.381 2.888 1.00 36.08 246 GLU A N 1
ATOM 1897 C CA . GLU A 1 246 ? 22.149 -8.329 3.718 1.00 41.90 246 GLU A CA 1
ATOM 1898 C C . GLU A 1 246 ? 22.184 -9.584 4.562 1.00 37.22 246 GLU A C 1
ATOM 1899 O O . GLU A 1 246 ? 21.180 -9.985 5.123 1.00 40.69 246 GLU A O 1
ATOM 1905 N N . LEU A 1 247 ? 23.356 -10.192 4.650 1.00 40.52 247 LEU A N 1
ATOM 1906 C CA . LEU A 1 247 ? 23.498 -11.470 5.274 1.00 43.15 247 LEU A CA 1
ATOM 1907 C C . LEU A 1 247 ? 23.691 -11.262 6.783 1.00 40.26 247 LEU A C 1
ATOM 1908 O O . LEU A 1 247 ? 24.647 -10.635 7.179 1.00 43.63 247 LEU A O 1
ATOM 1913 N N . ASP A 1 248 ? 22.790 -11.843 7.572 1.00 46.16 248 ASP A N 1
ATOM 1914 C CA . ASP A 1 248 ? 22.941 -11.953 9.018 1.00 50.80 248 ASP A CA 1
ATOM 1915 C C . ASP A 1 248 ? 24.212 -12.820 9.343 1.00 44.28 248 ASP A C 1
ATOM 1916 O O . ASP A 1 248 ? 24.339 -13.933 8.852 1.00 39.66 248 ASP A O 1
ATOM 1921 N N . GLY A 1 249 ? 25.143 -12.285 10.121 1.00 42.49 249 GLY A N 1
ATOM 1922 C CA . GLY A 1 249 ? 26.457 -12.954 10.340 1.00 38.99 249 GLY A CA 1
ATOM 1923 C C . GLY A 1 249 ? 27.545 -12.557 9.371 1.00 42.38 249 GLY A C 1
ATOM 1924 O O . GLY A 1 249 ? 28.682 -12.928 9.528 1.00 39.98 249 GLY A O 1
ATOM 1925 N N . GLY A 1 250 ? 27.222 -11.902 8.266 1.00 42.06 250 GLY A N 1
ATOM 1926 C CA . GLY A 1 250 ? 28.296 -11.617 7.278 1.00 42.69 250 GLY A CA 1
ATOM 1927 C C . GLY A 1 250 ? 29.010 -10.307 7.523 1.00 50.40 250 GLY A C 1
ATOM 1928 O O . GLY A 1 250 ? 28.748 -9.646 8.527 1.00 53.03 250 GLY A O 1
ATOM 1929 N N . GLN A 1 251 ? 29.835 -9.929 6.543 1.00 53.73 251 GLN A N 1
ATOM 1930 C CA . GLN A 1 251 ? 30.603 -8.684 6.498 1.00 68.80 251 GLN A CA 1
ATOM 1931 C C . GLN A 1 251 ? 31.535 -8.569 7.712 1.00 76.93 251 GLN A C 1
ATOM 1932 O O . GLN A 1 251 ? 32.193 -9.546 8.094 1.00 88.18 251 GLN A O 1
ATOM 1938 N N . ARG A 1 254 ? 27.768 -7.020 3.281 1.00 46.47 254 ARG A N 1
ATOM 1939 C CA . ARG A 1 254 ? 27.704 -8.134 2.327 1.00 52.24 254 ARG A CA 1
ATOM 1940 C C . ARG A 1 254 ? 26.265 -8.621 2.075 1.00 54.14 254 ARG A C 1
ATOM 1941 O O . ARG A 1 254 ? 25.525 -8.856 3.035 1.00 49.53 254 ARG A O 1
ATOM 1943 N N . VAL A 1 255 ? 25.922 -8.862 0.796 1.00 48.28 255 VAL A N 1
ATOM 1944 C CA . VAL A 1 255 ? 24.601 -9.403 0.387 1.00 42.13 255 VAL A CA 1
ATOM 1945 C C . VAL A 1 255 ? 24.566 -10.775 -0.242 1.00 41.83 255 VAL A C 1
ATOM 1946 O O . VAL A 1 255 ? 25.571 -11.309 -0.731 1.00 36.72 255 VAL A O 1
ATOM 1950 N N . VAL A 1 256 ? 23.378 -11.369 -0.215 1.00 35.33 256 VAL A N 1
ATOM 1951 C CA . VAL A 1 256 ? 23.122 -12.565 -0.971 1.00 33.27 256 VAL A CA 1
ATOM 1952 C C . VAL A 1 256 ? 22.095 -12.126 -2.038 1.00 33.44 256 VAL A C 1
ATOM 1953 O O . VAL A 1 256 ? 21.033 -11.528 -1.670 1.00 32.72 256 VAL A O 1
ATOM 1957 N N . SER A 1 257 ? 22.408 -12.465 -3.297 1.00 31.49 257 SER A N 1
ATOM 1958 C CA A SER A 1 257 ? 21.540 -12.141 -4.456 0.50 29.86 257 SER A CA 1
ATOM 1959 C CA B SER A 1 257 ? 21.431 -12.138 -4.341 0.50 29.04 257 SER A CA 1
ATOM 1960 C C . SER A 1 257 ? 20.683 -13.343 -4.822 1.00 28.13 257 SER A C 1
ATOM 1961 O O . SER A 1 257 ? 21.214 -14.457 -4.906 1.00 28.47 257 SER A O 1
ATOM 1966 N N . ARG A 1 258 ? 19.394 -13.115 -5.105 1.00 29.20 258 ARG A N 1
ATOM 1967 C CA . ARG A 1 258 ? 18.500 -14.207 -5.470 1.00 26.65 258 ARG A CA 1
ATOM 1968 C C . ARG A 1 258 ? 17.545 -13.732 -6.542 1.00 26.32 258 ARG A C 1
ATOM 1969 O O . ARG A 1 258 ? 17.119 -12.624 -6.483 1.00 28.42 258 ARG A O 1
ATOM 1977 N N . GLY A 1 259 ? 17.163 -14.661 -7.435 1.00 26.77 259 GLY A N 1
ATOM 1978 C CA . GLY A 1 259 ? 16.000 -14.430 -8.261 1.00 29.52 259 GLY A CA 1
ATOM 1979 C C . GLY A 1 259 ? 14.807 -15.006 -7.525 1.00 29.93 259 GLY A C 1
ATOM 1980 O O . GLY A 1 259 ? 14.841 -16.149 -6.987 1.00 28.92 259 GLY A O 1
ATOM 1981 N N . ILE A 1 260 ? 13.705 -14.289 -7.509 1.00 26.44 260 ILE A N 1
ATOM 1982 C CA . ILE A 1 260 ? 12.557 -14.694 -6.750 1.00 27.21 260 ILE A CA 1
ATOM 1983 C C . ILE A 1 260 ? 11.347 -14.768 -7.698 1.00 28.30 260 ILE A C 1
ATOM 1984 O O . ILE A 1 260 ? 11.084 -13.778 -8.342 1.00 25.34 260 ILE A O 1
ATOM 1989 N N . LYS A 1 261 ? 10.648 -15.915 -7.767 1.00 28.18 261 LYS A N 1
ATOM 1990 C CA . LYS A 1 261 ? 9.489 -16.020 -8.632 1.00 29.14 261 LYS A CA 1
ATOM 1991 C C . LYS A 1 261 ? 8.273 -16.025 -7.772 1.00 31.10 261 LYS A C 1
ATOM 1992 O O . LYS A 1 261 ? 8.213 -16.771 -6.806 1.00 30.36 261 LYS A O 1
ATOM 1998 N N . PHE A 1 262 ? 7.320 -15.173 -8.065 1.00 27.47 262 PHE A N 1
ATOM 1999 C CA . PHE A 1 262 ? 6.102 -15.055 -7.199 1.00 26.40 262 PHE A CA 1
ATOM 2000 C C . PHE A 1 262 ? 4.836 -14.988 -8.065 1.00 30.56 262 PHE A C 1
ATOM 2001 O O . PHE A 1 262 ? 4.912 -14.701 -9.246 1.00 28.49 262 PHE A O 1
ATOM 2009 N N . ASP A 1 263 ? 3.682 -15.293 -7.498 1.00 29.99 263 ASP A N 1
ATOM 2010 C CA . ASP A 1 263 ? 2.395 -15.098 -8.220 1.00 29.42 263 ASP A CA 1
ATOM 2011 C C . ASP A 1 263 ? 1.636 -13.881 -7.823 1.00 29.30 263 ASP A C 1
ATOM 2012 O O . ASP A 1 263 ? 2.030 -13.135 -6.959 1.00 31.27 263 ASP A O 1
ATOM 2017 N N . GLY A 1 264 ? 0.532 -13.620 -8.542 1.00 28.21 264 GLY A N 1
ATOM 2018 C CA . GLY A 1 264 ? -0.305 -12.505 -8.334 1.00 28.42 264 GLY A CA 1
ATOM 2019 C C . GLY A 1 264 ? -1.041 -12.378 -7.028 1.00 27.94 264 GLY A C 1
ATOM 2020 O O . GLY A 1 264 ? -1.651 -11.353 -6.714 1.00 33.18 264 GLY A O 1
ATOM 2021 N N . PHE A 1 265 ? -1.025 -13.495 -6.269 1.00 33.24 265 PHE A N 1
ATOM 2022 C CA . PHE A 1 265 ? -1.434 -13.475 -4.892 1.00 37.32 265 PHE A CA 1
ATOM 2023 C C . PHE A 1 265 ? -0.327 -13.257 -3.892 1.00 36.61 265 PHE A C 1
ATOM 2024 O O . PHE A 1 265 ? -0.584 -13.273 -2.718 1.00 40.02 265 PHE A O 1
ATOM 2032 N N . GLY A 1 266 ? 0.911 -13.119 -4.314 1.00 36.42 266 GLY A N 1
ATOM 2033 C CA . GLY A 1 266 ? 2.016 -12.867 -3.390 1.00 35.00 266 GLY A CA 1
ATOM 2034 C C . GLY A 1 266 ? 2.703 -14.107 -2.857 1.00 34.17 266 GLY A C 1
ATOM 2035 O O . GLY A 1 266 ? 3.628 -14.011 -2.058 1.00 36.33 266 GLY A O 1
ATOM 2036 N N . ASN A 1 267 ? 2.358 -15.280 -3.364 1.00 31.46 267 ASN A N 1
ATOM 2037 C CA . ASN A 1 267 ? 3.021 -16.504 -2.970 1.00 31.03 267 ASN A CA 1
ATOM 2038 C C . ASN A 1 267 ? 4.414 -16.578 -3.586 1.00 35.04 267 ASN A C 1
ATOM 2039 O O . ASN A 1 267 ? 4.582 -16.302 -4.816 1.00 35.41 267 ASN A O 1
ATOM 2044 N N . ILE A 1 268 ? 5.421 -16.874 -2.778 1.00 33.67 268 ILE A N 1
ATOM 2045 C CA . ILE A 1 268 ? 6.739 -17.167 -3.300 1.00 34.21 268 ILE A CA 1
ATOM 2046 C C 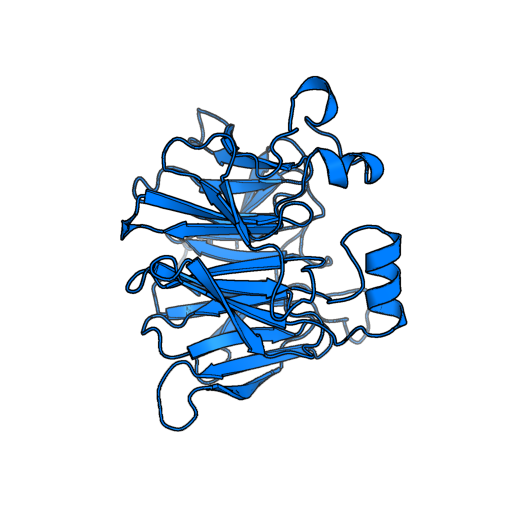. ILE A 1 268 ? 6.730 -18.573 -3.822 1.00 39.21 268 ILE A C 1
ATOM 2047 O O . ILE A 1 268 ? 6.423 -19.540 -3.082 1.00 37.64 268 ILE A O 1
ATOM 2052 N N . LEU A 1 269 ? 7.002 -18.721 -5.108 1.00 31.49 269 LEU A N 1
ATOM 2053 C CA . LEU A 1 269 ? 7.033 -20.000 -5.787 1.00 31.02 269 LEU A CA 1
ATOM 2054 C C . LEU A 1 269 ? 8.416 -20.637 -5.989 1.00 32.63 269 LEU A C 1
ATOM 2055 O O . LEU A 1 269 ? 8.542 -21.879 -6.021 1.00 35.13 269 LEU A O 1
ATOM 2060 N N . GLN A 1 270 ? 9.482 -19.831 -6.166 1.00 30.46 270 GLN A N 1
ATOM 2061 C CA . GLN A 1 270 ? 10.791 -20.359 -6.456 1.00 30.55 270 GLN A CA 1
ATOM 2062 C C . GLN A 1 270 ? 11.794 -19.305 -6.044 1.00 35.54 270 GLN A C 1
ATOM 2063 O O . GLN A 1 270 ? 11.537 -18.118 -6.196 1.00 31.91 270 GLN A O 1
ATOM 2069 N N . VAL A 1 271 ? 12.872 -19.756 -5.421 1.00 32.38 271 VAL A N 1
ATOM 2070 C CA . VAL A 1 271 ? 14.006 -18.907 -5.030 1.00 34.56 271 VAL A CA 1
ATOM 2071 C C . VAL A 1 271 ? 15.297 -19.506 -5.601 1.00 36.25 271 VAL A C 1
ATOM 2072 O O . VAL A 1 271 ? 15.629 -20.682 -5.339 1.00 37.40 271 VAL A O 1
ATOM 2076 N N . ILE A 1 272 ? 16.044 -18.732 -6.389 1.00 30.19 272 ILE A N 1
ATOM 2077 C CA . ILE A 1 272 ? 17.262 -19.130 -7.012 1.00 32.27 272 ILE A CA 1
ATOM 2078 C C . ILE A 1 272 ? 18.378 -18.244 -6.512 1.00 35.14 272 ILE A C 1
ATOM 2079 O O . ILE A 1 272 ? 18.541 -17.099 -6.934 1.00 30.33 272 ILE A O 1
ATOM 2084 N N . PRO A 1 273 ? 19.242 -18.765 -5.638 1.00 31.96 273 PRO A N 1
ATOM 2085 C CA . PRO A 1 273 ? 20.438 -18.023 -5.311 1.00 34.20 273 PRO A CA 1
ATOM 2086 C C . PRO A 1 273 ? 21.318 -17.884 -6.517 1.00 30.28 273 PRO A C 1
ATOM 2087 O O . PRO A 1 273 ? 21.685 -18.921 -7.168 1.00 36.43 273 PRO A O 1
ATOM 2091 N N . LEU A 1 274 ? 21.684 -16.661 -6.885 1.00 30.53 274 LEU A N 1
ATOM 2092 C CA . LEU A 1 274 ? 22.578 -16.556 -8.055 1.00 33.93 274 LEU A CA 1
ATOM 2093 C C . LEU A 1 274 ? 24.016 -17.060 -7.802 1.00 33.77 274 LEU A C 1
ATOM 2094 O O . LEU A 1 274 ? 24.545 -16.864 -6.710 1.00 36.29 274 LEU A O 1
ATOM 2099 N N . PRO A 1 275 ? 24.648 -17.608 -8.841 1.00 33.35 275 PRO A N 1
ATOM 2100 C CA . PRO A 1 275 ? 26.042 -18.080 -8.706 1.00 35.45 275 PRO A CA 1
ATOM 2101 C C . PRO A 1 275 ? 26.969 -16.939 -8.895 1.00 37.11 275 PRO A C 1
ATOM 2102 O O . PRO A 1 275 ? 26.542 -15.853 -9.308 1.00 33.96 275 PRO A O 1
ATOM 2106 N N . PRO A 1 276 ? 28.268 -17.099 -8.586 1.00 35.14 276 PRO A N 1
ATOM 2107 C CA . PRO A 1 276 ? 29.218 -16.056 -8.985 1.00 38.17 276 PRO A CA 1
ATOM 2108 C C . PRO A 1 276 ? 29.186 -15.828 -10.543 1.00 34.35 276 PRO A C 1
ATOM 2109 O O . PRO A 1 276 ? 28.873 -16.772 -11.305 1.00 37.10 276 PRO A O 1
ATOM 2113 N N . PRO A 1 277 ? 29.464 -14.585 -10.998 1.00 39.12 277 PRO A N 1
ATOM 2114 C CA . PRO A 1 277 ? 29.920 -13.477 -10.118 1.00 41.90 277 PRO A CA 1
ATOM 2115 C C . PRO A 1 277 ? 28.802 -12.673 -9.439 1.00 41.03 277 PRO A C 1
ATOM 2116 O O . PRO A 1 277 ? 29.081 -11.695 -8.730 1.00 47.10 277 PRO A O 1
ATOM 2120 N N . TYR A 1 278 ? 27.548 -13.032 -9.693 1.00 34.45 278 TYR A N 1
ATOM 2121 C CA . TYR A 1 278 ? 26.434 -12.267 -9.212 1.00 33.04 278 TYR A CA 1
ATOM 2122 C C . TYR A 1 278 ? 26.129 -12.503 -7.729 1.00 40.16 278 TYR A C 1
ATOM 2123 O O . TYR A 1 278 ? 25.466 -11.685 -7.102 1.00 36.61 278 TYR A O 1
ATOM 2132 N N . GLU A 1 279 ? 26.563 -13.649 -7.214 1.00 39.18 279 GLU A N 1
ATOM 2133 C CA . GLU A 1 279 ? 26.232 -14.120 -5.853 1.00 40.41 279 GLU A CA 1
ATOM 2134 C C . GLU A 1 279 ? 26.167 -13.107 -4.698 1.00 43.25 279 GLU A C 1
ATOM 2135 O O . GLU A 1 279 ? 25.229 -13.172 -3.814 1.00 47.46 279 GLU A O 1
ATOM 2141 N N . GLY A 1 280 ? 27.171 -12.238 -4.650 1.00 38.28 280 GLY A N 1
ATOM 2142 C CA . GLY A 1 280 ? 27.322 -11.245 -3.629 1.00 37.18 280 GLY A CA 1
ATOM 2143 C C . GLY A 1 280 ? 27.230 -9.822 -4.067 1.00 36.33 280 GLY A C 1
ATOM 2144 O O . GLY A 1 280 ? 27.757 -8.968 -3.462 1.00 36.52 280 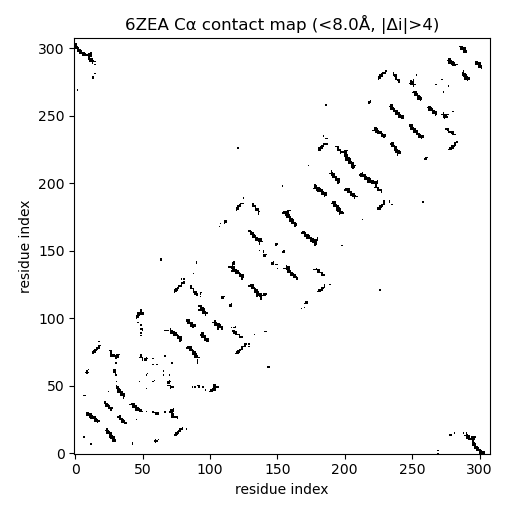GLY A O 1
ATOM 2145 N N . GLU A 1 281 ? 26.457 -9.559 -5.129 1.00 37.15 281 GLU A N 1
ATOM 2146 C CA . GLU A 1 281 ? 26.318 -8.296 -5.754 1.00 34.39 281 GLU A CA 1
ATOM 2147 C C . GLU A 1 281 ? 24.804 -7.988 -5.951 1.00 33.33 281 GLU A C 1
ATOM 2148 O O . GLU A 1 281 ? 24.017 -8.901 -6.197 1.00 32.98 281 GLU A O 1
ATOM 2154 N N . HIS A 1 282 ? 24.452 -6.719 -6.013 1.00 30.32 282 HIS A N 1
ATOM 2155 C CA . HIS A 1 282 ? 23.136 -6.341 -6.451 1.00 32.53 282 HIS A CA 1
ATOM 2156 C C . HIS A 1 282 ? 23.069 -6.667 -7.907 1.00 29.45 282 HIS A C 1
ATOM 2157 O O . HIS A 1 282 ? 24.114 -6.580 -8.616 1.00 31.58 282 HIS A O 1
ATOM 2164 N N . PHE A 1 283 ? 21.853 -6.984 -8.402 1.00 27.97 283 PHE A N 1
ATOM 2165 C CA . PHE A 1 283 ? 21.700 -7.194 -9.880 1.00 26.11 283 PHE A CA 1
ATOM 2166 C C . PHE A 1 283 ? 20.383 -6.555 -10.272 1.00 27.27 283 PHE A C 1
ATOM 2167 O O . PHE A 1 283 ? 19.511 -6.265 -9.415 1.00 29.58 283 PHE A O 1
ATOM 2175 N N . GLU A 1 284 ? 20.147 -6.424 -11.561 1.00 24.34 284 GLU A N 1
ATOM 2176 C CA . GLU A 1 284 ? 19.055 -5.653 -12.032 1.00 23.45 284 GLU A CA 1
ATOM 2177 C C . GLU A 1 284 ? 17.724 -6.398 -12.333 1.00 23.64 284 GLU A C 1
ATOM 2178 O O . GLU A 1 284 ? 16.673 -5.867 -12.126 1.00 26.20 284 GLU A O 1
ATOM 2184 N N . GLN A 1 285 ? 17.882 -7.556 -12.931 1.00 24.78 285 GLN A N 1
ATOM 2185 C CA . GLN A 1 285 ? 16.738 -8.238 -13.487 1.00 25.13 285 GLN A CA 1
ATOM 2186 C C . GLN A 1 285 ? 17.052 -9.748 -13.690 1.00 24.25 285 GLN A C 1
ATOM 2187 O O . GLN A 1 285 ? 18.208 -10.109 -13.954 1.00 23.64 285 GLN A O 1
ATOM 2193 N N . ILE A 1 286 ? 16.018 -10.530 -13.544 1.00 24.09 286 ILE A N 1
ATOM 2194 C CA . ILE A 1 286 ? 16.015 -11.942 -13.981 1.00 23.46 286 ILE A CA 1
ATOM 2195 C C . ILE A 1 286 ? 14.770 -12.125 -14.847 1.00 20.91 286 ILE A C 1
ATOM 2196 O O . ILE A 1 286 ? 13.640 -11.857 -14.373 1.00 23.47 286 ILE A O 1
ATOM 2201 N N . GLN A 1 287 ? 14.938 -12.614 -16.103 1.00 21.10 287 GLN A N 1
ATOM 2202 C CA . GLN A 1 287 ? 13.904 -12.759 -17.015 1.00 21.13 287 GLN A CA 1
ATOM 2203 C C . GLN A 1 287 ? 13.956 -14.128 -17.703 1.00 21.66 287 GLN A C 1
ATOM 2204 O O . GLN A 1 287 ? 14.967 -14.445 -18.272 1.00 24.91 287 GLN A O 1
ATOM 2210 N N . GLU A 1 288 ? 12.872 -14.856 -17.472 1.00 22.85 288 GLU A N 1
ATOM 2211 C CA . GLU A 1 288 ? 12.736 -16.207 -18.057 1.00 25.90 288 GLU A CA 1
ATOM 2212 C C . GLU A 1 288 ? 12.219 -16.120 -19.492 1.00 28.98 288 GLU A C 1
ATOM 2213 O O . GLU A 1 288 ? 11.218 -15.471 -19.744 1.00 31.34 288 GLU A O 1
ATOM 2219 N N . HIS A 1 289 ? 12.942 -16.758 -20.438 1.00 27.07 289 HIS A N 1
ATOM 2220 C CA . HIS A 1 289 ? 12.532 -16.811 -21.835 1.00 30.78 289 HIS A CA 1
ATOM 2221 C C . HIS A 1 289 ? 13.131 -18.076 -22.506 1.00 30.50 289 HIS A C 1
ATOM 2222 O O . HIS A 1 289 ? 14.311 -18.333 -22.427 1.00 27.92 289 HIS A O 1
ATOM 2229 N N . ASP A 1 290 ? 12.264 -18.834 -23.184 1.00 36.08 290 ASP A N 1
ATOM 2230 C CA . ASP A 1 290 ? 12.668 -20.058 -23.930 1.00 33.61 290 ASP A CA 1
ATOM 2231 C C . ASP A 1 290 ? 13.504 -20.993 -23.047 1.00 27.84 290 ASP A C 1
ATOM 2232 O O . ASP A 1 290 ? 14.488 -21.560 -23.561 1.00 30.46 290 ASP A O 1
ATOM 2237 N N . GLY A 1 291 ? 13.126 -21.146 -21.774 1.00 29.05 291 GLY A N 1
ATOM 2238 C CA . GLY A 1 291 ? 13.832 -22.054 -20.859 1.00 28.26 291 GLY A CA 1
ATOM 2239 C C . GLY A 1 291 ? 15.147 -21.578 -20.291 1.00 27.98 291 GLY A C 1
ATOM 2240 O O . GLY A 1 291 ? 15.903 -22.321 -19.597 1.00 27.76 291 GLY A O 1
ATOM 2241 N N . LEU A 1 292 ? 15.454 -20.282 -20.489 1.00 25.60 292 LEU A N 1
ATOM 2242 C CA . LEU A 1 292 ? 16.682 -19.670 -20.015 1.00 24.83 292 LEU A CA 1
ATOM 2243 C C . LEU A 1 292 ? 16.336 -18.471 -19.099 1.00 26.63 292 LEU A C 1
ATOM 2244 O O . LEU A 1 292 ? 15.309 -17.861 -19.262 1.00 28.85 292 LEU A O 1
ATOM 2249 N N . LEU A 1 293 ? 17.209 -18.225 -18.147 1.00 25.87 293 LEU A N 1
ATOM 2250 C CA . LEU A 1 293 ? 17.094 -17.086 -17.280 1.00 27.19 293 LEU A CA 1
ATOM 2251 C C . LEU A 1 293 ? 18.156 -16.092 -17.676 1.00 24.27 293 LEU A C 1
ATOM 2252 O O . LEU A 1 293 ? 19.376 -16.264 -17.412 1.00 26.27 293 LEU A O 1
ATOM 2257 N N . TYR A 1 294 ? 17.686 -14.954 -18.200 1.00 24.10 294 TYR A N 1
ATOM 2258 C CA . TYR A 1 294 ? 18.574 -13.820 -18.571 1.00 23.39 294 TYR A CA 1
ATOM 2259 C C . TYR A 1 294 ? 18.784 -12.946 -17.325 1.00 21.68 294 TYR A C 1
ATOM 2260 O O . TYR A 1 294 ? 17.785 -12.539 -16.700 1.00 24.50 294 TYR A O 1
ATOM 2269 N N . ILE A 1 295 ? 20.048 -12.674 -16.984 1.00 23.08 295 ILE A N 1
ATOM 2270 C CA . ILE A 1 295 ? 20.432 -11.879 -15.777 1.00 22.63 295 ILE A CA 1
ATOM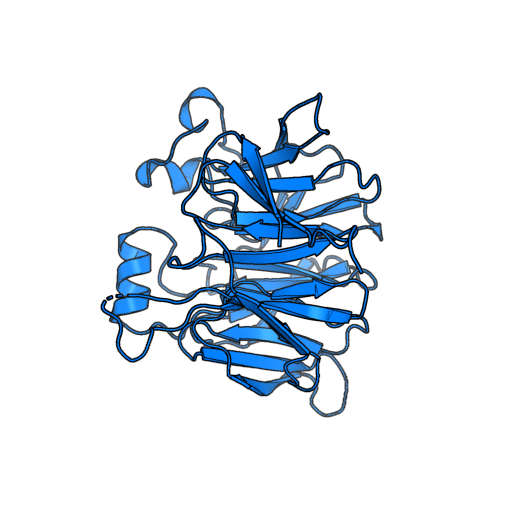 2271 C C . ILE A 1 295 ? 20.977 -10.522 -16.224 1.00 22.96 295 ILE A C 1
ATOM 2272 O O . ILE A 1 295 ? 21.940 -10.452 -16.942 1.00 24.84 295 ILE A O 1
ATOM 2277 N N . GLY A 1 296 ? 20.317 -9.424 -15.799 1.00 23.34 296 GLY A N 1
ATOM 2278 C CA . GLY A 1 296 ? 20.713 -8.064 -16.072 1.00 24.39 296 GLY A CA 1
ATOM 2279 C C . GLY A 1 296 ? 21.563 -7.539 -14.959 1.00 23.96 296 GLY A C 1
ATOM 2280 O O . GLY A 1 296 ? 21.254 -7.804 -13.800 1.00 25.61 296 GLY A O 1
ATOM 2281 N N . SER A 1 297 ? 22.601 -6.831 -15.290 1.00 22.67 297 SER A N 1
ATOM 2282 C CA . SER A 1 297 ? 23.468 -6.251 -14.209 1.00 22.09 297 SER A CA 1
ATOM 2283 C C . SER A 1 297 ? 24.117 -4.974 -14.745 1.00 25.65 297 SER A C 1
ATOM 2284 O O . SER A 1 297 ? 24.314 -4.801 -15.946 1.00 27.07 297 SER A O 1
ATOM 2287 N N . LEU A 1 298 ? 24.486 -4.114 -13.779 1.00 24.66 298 LEU A N 1
ATOM 2288 C CA . LEU A 1 298 ? 25.245 -2.906 -14.055 1.00 26.40 298 LEU A CA 1
ATOM 2289 C C . LEU A 1 298 ? 26.722 -3.110 -13.887 1.00 28.22 298 LEU A C 1
ATOM 2290 O O . LEU A 1 298 ? 27.509 -2.128 -14.126 1.00 27.84 298 LEU A O 1
ATOM 2295 N N . PHE A 1 299 ? 27.169 -4.320 -13.574 1.00 28.99 299 PHE A N 1
ATOM 2296 C CA . PHE A 1 299 ? 28.577 -4.519 -13.025 1.00 28.15 299 PHE A CA 1
ATOM 2297 C C . PHE A 1 299 ? 29.450 -5.398 -13.894 1.00 28.50 299 PHE A C 1
ATOM 2298 O O . PHE A 1 299 ? 30.532 -5.752 -13.462 1.00 29.93 299 PHE A O 1
ATOM 2306 N N . HIS A 1 300 ? 29.019 -5.806 -15.076 1.00 25.82 300 HIS A N 1
ATOM 2307 C CA . HIS A 1 300 ? 29.789 -6.661 -15.972 1.00 28.93 300 HIS A CA 1
ATOM 2308 C C . HIS A 1 300 ? 29.734 -6.229 -17.409 1.00 31.80 300 HIS A C 1
ATOM 2309 O O . HIS A 1 300 ? 28.823 -5.522 -17.788 1.00 30.53 300 HIS A O 1
ATOM 2316 N N . SER A 1 301 ? 30.676 -6.723 -18.206 1.00 29.52 301 SER A N 1
ATOM 2317 C CA . SER A 1 301 ? 30.683 -6.427 -19.651 1.00 31.00 301 SER A CA 1
ATOM 2318 C C . SER A 1 301 ? 30.304 -7.640 -20.502 1.00 36.09 301 SER A C 1
ATOM 2319 O O . SER A 1 301 ? 30.675 -7.705 -21.709 1.00 43.66 301 SER A O 1
ATOM 2322 N N . SER A 1 302 ? 29.747 -8.664 -19.884 1.00 29.21 302 SER A N 1
ATOM 2323 C CA . SER A 1 302 ? 29.133 -9.745 -20.587 1.00 30.59 302 SER A CA 1
ATOM 2324 C C . SER A 1 302 ? 27.714 -9.977 -20.069 1.00 28.62 302 SER A C 1
ATOM 2325 O O . SER A 1 302 ? 27.426 -9.643 -18.936 1.00 30.38 302 SER A O 1
ATOM 2328 N N . VAL A 1 303 ? 26.866 -10.439 -20.948 1.00 27.57 303 VAL A N 1
ATOM 2329 C CA . VAL A 1 303 ? 25.566 -10.895 -20.612 1.00 28.99 303 VAL A CA 1
ATOM 2330 C C . VAL A 1 303 ? 25.644 -12.237 -19.901 1.00 29.89 303 VAL A C 1
ATOM 2331 O O . VAL A 1 303 ? 26.331 -13.174 -20.387 1.00 31.04 303 VAL A O 1
ATOM 2335 N N . GLY A 1 304 ? 24.888 -12.388 -18.836 1.00 26.64 304 GLY A N 1
ATOM 2336 C CA . GLY A 1 304 ? 24.811 -13.631 -18.087 1.00 29.67 304 GLY A CA 1
ATOM 2337 C C . GLY A 1 304 ? 23.461 -14.314 -18.251 1.00 27.39 304 GLY A C 1
ATOM 2338 O O . GLY A 1 304 ? 22.381 -13.702 -18.264 1.00 25.57 304 GLY A O 1
ATOM 2339 N N . ILE A 1 305 ? 23.508 -15.617 -18.534 1.00 27.64 305 ILE A N 1
ATOM 2340 C CA . ILE A 1 305 ? 22.346 -16.456 -18.692 1.00 26.90 305 ILE A CA 1
ATOM 2341 C C . ILE A 1 305 ? 22.508 -17.739 -17.884 1.00 30.18 305 ILE A C 1
ATOM 2342 O O . ILE A 1 305 ? 23.628 -18.267 -17.810 1.00 28.81 305 ILE A O 1
ATOM 2347 N N . LEU A 1 306 ? 21.423 -18.118 -17.212 1.00 26.45 306 LEU A N 1
ATOM 2348 C CA . LEU A 1 306 ? 21.366 -19.357 -16.424 1.00 29.69 306 LEU A CA 1
ATOM 2349 C C . LEU A 1 306 ? 20.452 -20.370 -17.026 1.00 26.16 306 LEU A C 1
ATOM 2350 O O . LEU A 1 306 ? 19.387 -20.118 -17.589 1.00 27.36 306 LEU A O 1
ATOM 2355 N N . VAL A 1 307 ? 20.914 -21.622 -16.882 1.00 29.29 307 VAL A N 1
ATOM 2356 C CA . VAL A 1 307 ? 20.093 -22.746 -17.201 1.00 31.07 307 VAL A CA 1
ATOM 2357 C C . VAL A 1 307 ? 20.442 -23.832 -16.120 1.00 38.05 307 VAL A C 1
ATOM 2358 O O . VAL A 1 307 ? 21.593 -23.969 -15.704 1.00 36.28 307 VAL A O 1
ATOM 2362 N N . TYR A 1 308 ? 19.486 -24.651 -15.760 1.00 44.98 308 TYR A N 1
ATOM 2363 C CA . TYR A 1 308 ? 19.789 -25.872 -14.981 1.00 47.07 308 TYR A CA 1
ATOM 2364 C C . TYR A 1 308 ? 20.265 -27.083 -15.878 1.00 46.14 308 TYR A C 1
ATOM 2365 O O . TYR A 1 308 ? 19.598 -27.425 -16.867 1.00 45.59 308 TYR A O 1
ATOM 2374 N N . ASP A 1 309 ? 21.409 -27.674 -15.556 1.00 40.33 309 ASP A N 1
ATOM 2375 C CA . ASP A 1 309 ? 21.838 -29.018 -16.083 1.00 47.49 309 ASP A CA 1
ATOM 2376 C C . ASP A 1 309 ? 21.059 -30.161 -15.373 1.00 50.84 309 ASP A C 1
ATOM 2377 O O . ASP A 1 309 ? 21.288 -30.343 -14.168 1.00 45.17 309 ASP A O 1
ATOM 2382 N N . ASP A 1 310 ? 20.200 -30.925 -16.092 1.00 52.53 310 ASP A N 1
ATOM 2383 C CA . ASP A 1 310 ? 19.441 -32.086 -15.476 1.00 62.50 310 ASP A CA 1
ATOM 2384 C C . ASP A 1 310 ? 19.712 -33.441 -16.161 1.00 58.98 310 ASP A C 1
ATOM 2385 O O . ASP A 1 310 ? 18.849 -34.349 -16.094 1.00 55.68 310 ASP A O 1
ATOM 2390 N N . HIS A 1 311 ? 20.895 -33.598 -16.789 1.00 56.81 311 HIS A N 1
ATOM 2391 C CA . HIS A 1 311 ? 21.212 -34.833 -17.573 1.00 56.10 311 HIS A CA 1
ATOM 2392 C C . HIS A 1 311 ? 21.381 -36.138 -16.714 1.00 71.04 311 HIS A C 1
ATOM 2393 O O . HIS A 1 311 ? 21.526 -37.249 -17.292 1.00 70.53 311 HIS A O 1
ATOM 2400 N N . ASP A 1 312 ? 21.361 -35.986 -15.370 1.00 73.18 312 ASP A N 1
ATOM 2401 C CA . ASP A 1 312 ? 21.400 -37.102 -14.393 1.00 82.42 312 ASP A CA 1
ATOM 2402 C C . ASP A 1 312 ? 20.100 -37.515 -13.631 1.00 94.47 312 ASP A C 1
ATOM 2403 O O . ASP A 1 312 ? 20.121 -38.556 -12.975 1.00 116.62 312 ASP A O 1
ATOM 2408 N N . ASN A 1 313 ? 19.000 -36.747 -13.684 1.00 95.96 313 ASN A N 1
ATOM 2409 C CA . ASN A 1 313 ? 17.725 -37.170 -13.030 1.00 93.84 313 ASN A CA 1
ATOM 2410 C C . ASN A 1 313 ? 16.494 -36.436 -13.585 1.00 93.62 313 ASN A C 1
ATOM 2411 O O . ASN A 1 313 ? 16.146 -36.562 -14.763 1.00 78.20 313 ASN A O 1
#